Protein AF-A0A822H6S7-F1 (afdb_monomer)

pLDDT: mean 86.9, std 14.5, range [38.72, 98.56]

Solvent-accessible surface area (backbone atoms only — not comparable to full-atom values): 9685 Å² total; per-residue (Å²): 118,68,69,63,53,53,54,54,50,55,52,47,53,51,52,55,51,52,51,50,51,55,46,52,52,50,51,53,50,51,50,52,54,48,50,52,53,43,52,49,54,52,51,53,48,55,53,50,52,58,53,54,74,74,50,91,66,94,49,49,71,60,53,30,52,51,52,56,57,50,46,75,71,37,56,50,71,56,37,45,52,53,53,51,51,35,51,75,72,49,32,26,28,37,43,94,85,74,69,53,33,62,34,67,44,59,75,39,78,46,52,57,22,72,57,42,82,67,77,68,98,73,69,76,81,53,89,91,62,80,80,79,30,31,44,43,40,38,35,19,36,31,32,50,16,29,38,28,65,33,71,36,34,48,14,35,36,27,45,16,40,54,56,78,39,39,61,56,74,37,43,59,57,74,43,40,55,59,74,73

Structure (mmCIF, N/CA/C/O backbone):
data_AF-A0A822H6S7-F1
#
_entry.id   AF-A0A822H6S7-F1
#
loop_
_atom_site.group_PDB
_atom_site.id
_atom_site.type_symbol
_atom_site.label_atom_id
_atom_site.label_alt_id
_atom_site.label_comp_id
_atom_site.label_asym_id
_atom_site.label_entity_id
_atom_site.label_seq_id
_atom_site.pdbx_PDB_ins_code
_atom_site.Cartn_x
_atom_site.Cartn_y
_atom_site.Cartn_z
_atom_site.occupancy
_atom_site.B_iso_or_equiv
_atom_site.auth_seq_id
_atom_site.auth_comp_id
_atom_site.auth_asym_id
_atom_site.auth_atom_id
_atom_site.pdbx_PDB_model_num
ATOM 1 N N . MET A 1 1 ? -42.161 -0.828 51.453 1.00 62.47 1 MET A N 1
ATOM 2 C CA . MET A 1 1 ? -41.652 -1.905 50.573 1.00 62.47 1 MET A CA 1
ATOM 3 C C . MET A 1 1 ? -41.289 -1.376 49.180 1.00 62.47 1 MET A C 1
ATOM 5 O O . MET A 1 1 ? -40.251 -1.753 48.665 1.00 62.47 1 MET A O 1
ATOM 9 N N . THR A 1 2 ? -42.056 -0.438 48.612 1.00 63.31 2 THR A N 1
ATOM 10 C CA . THR A 1 2 ? -41.825 0.165 47.279 1.00 63.31 2 THR A CA 1
ATOM 11 C C . THR A 1 2 ? -40.547 1.015 47.164 1.00 63.31 2 THR A C 1
ATOM 13 O O . THR A 1 2 ? -39.847 0.932 46.163 1.00 63.31 2 THR A O 1
ATOM 16 N N . LEU A 1 3 ? -40.191 1.770 48.211 1.00 70.25 3 LEU A N 1
ATOM 17 C CA . LEU A 1 3 ? -38.988 2.625 48.249 1.00 70.25 3 LEU A CA 1
ATOM 18 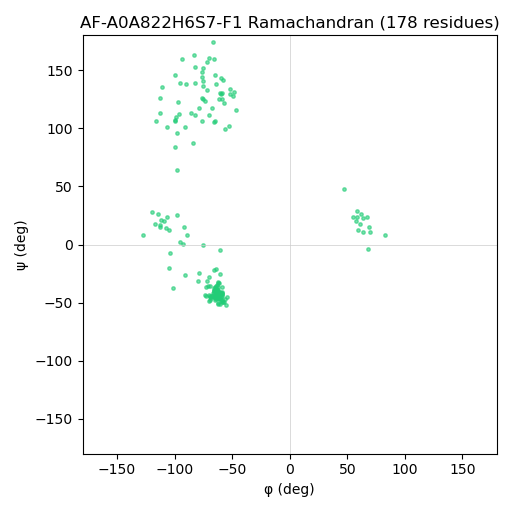C C . LEU A 1 3 ? -37.670 1.835 48.155 1.00 70.25 3 LEU A C 1
ATOM 20 O O . LEU A 1 3 ? -36.721 2.274 47.520 1.00 70.25 3 LEU A O 1
ATOM 24 N N . THR A 1 4 ? -37.618 0.645 48.758 1.00 75.50 4 THR A N 1
ATOM 25 C CA . THR A 1 4 ? -36.427 -0.217 48.733 1.00 75.50 4 THR A CA 1
ATOM 26 C C . THR A 1 4 ? -36.195 -0.816 47.347 1.00 75.50 4 THR A C 1
ATOM 28 O O . THR A 1 4 ? -35.053 -0.930 46.922 1.00 75.50 4 THR A O 1
ATOM 31 N N . ILE A 1 5 ? -37.274 -1.149 46.630 1.00 75.50 5 ILE A N 1
ATOM 32 C CA . ILE A 1 5 ? -37.211 -1.723 45.280 1.00 75.50 5 ILE A CA 1
ATOM 33 C C . ILE A 1 5 ? -36.736 -0.671 44.270 1.00 75.50 5 ILE A C 1
ATOM 35 O O . ILE A 1 5 ? -35.847 -0.961 43.472 1.00 75.50 5 ILE A O 1
ATOM 39 N N . GLN A 1 6 ? -37.253 0.560 44.348 1.00 76.94 6 GLN A N 1
ATOM 40 C CA . GLN A 1 6 ? -36.825 1.642 43.456 1.00 76.94 6 GLN A CA 1
ATOM 41 C C . GLN A 1 6 ? -35.331 1.956 43.626 1.00 76.94 6 GLN A C 1
ATOM 43 O O . GLN A 1 6 ? -34.589 1.940 42.650 1.00 76.94 6 GLN A O 1
ATOM 48 N N . ASN A 1 7 ? -34.858 2.086 44.871 1.00 78.69 7 ASN A N 1
ATOM 49 C CA . ASN A 1 7 ? -33.440 2.330 45.148 1.00 78.69 7 ASN A CA 1
ATOM 50 C C . ASN A 1 7 ? -32.523 1.224 44.596 1.00 78.69 7 ASN A C 1
ATOM 52 O O . ASN A 1 7 ? -31.417 1.507 44.142 1.00 78.69 7 ASN A O 1
ATOM 56 N N . THR A 1 8 ? -32.956 -0.043 44.630 1.00 80.06 8 THR A N 1
ATOM 57 C CA . THR A 1 8 ? -32.164 -1.151 44.066 1.00 80.06 8 THR A CA 1
ATOM 58 C C . THR A 1 8 ? -32.128 -1.154 42.540 1.00 80.06 8 THR A C 1
ATOM 60 O O . THR A 1 8 ? -31.126 -1.578 41.967 1.00 80.06 8 THR A O 1
ATOM 63 N N . ILE A 1 9 ? -33.191 -0.682 41.884 1.00 82.12 9 ILE A N 1
ATOM 64 C CA . ILE A 1 9 ? -33.247 -0.551 40.424 1.00 82.12 9 ILE A CA 1
ATOM 65 C C . ILE A 1 9 ? -32.312 0.576 39.979 1.00 82.12 9 ILE A C 1
ATOM 67 O O . ILE A 1 9 ? -31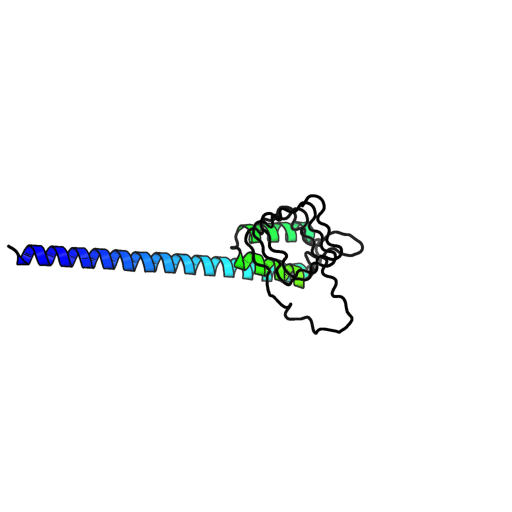.448 0.340 39.136 1.00 82.12 9 ILE A O 1
ATOM 71 N N . ASP A 1 10 ? -32.398 1.741 40.622 1.00 87.38 10 ASP A N 1
ATOM 72 C CA . ASP A 1 10 ? -31.566 2.905 40.299 1.00 87.38 10 ASP A CA 1
ATOM 73 C C . ASP A 1 10 ? -30.069 2.607 40.527 1.00 87.38 10 ASP A C 1
ATOM 75 O O . ASP A 1 10 ? -29.212 2.967 39.720 1.00 87.38 10 ASP A O 1
ATOM 79 N N . ALA A 1 11 ? -29.736 1.876 41.600 1.00 87.44 11 ALA A N 1
ATOM 80 C CA . ALA A 1 11 ? -28.363 1.451 41.877 1.00 87.44 11 ALA A CA 1
ATOM 81 C C . ALA A 1 11 ? -27.815 0.475 40.823 1.00 87.44 11 ALA A C 1
ATOM 83 O O . ALA A 1 11 ? -26.631 0.531 40.485 1.00 87.44 11 ALA A O 1
ATOM 84 N N . LYS A 1 12 ? -28.663 -0.420 40.302 1.00 89.44 12 LYS A N 1
ATOM 85 C CA . LYS A 1 12 ? -28.274 -1.348 39.237 1.00 89.44 12 LYS A CA 1
ATOM 86 C C . LYS A 1 12 ? -28.053 -0.606 37.919 1.00 89.44 12 LYS A C 1
ATOM 88 O O . LYS A 1 12 ? -27.035 -0.830 37.277 1.00 89.44 12 LYS A O 1
ATOM 93 N N . GLU A 1 13 ? -28.955 0.304 37.560 1.00 90.00 13 GLU A N 1
ATOM 94 C CA . GLU A 1 13 ? -28.839 1.096 36.333 1.00 90.00 13 GLU A CA 1
ATOM 95 C C . GLU A 1 13 ? -27.577 1.972 36.333 1.00 90.00 13 GLU A C 1
ATOM 97 O O . GLU A 1 13 ? -26.869 2.036 35.329 1.00 90.00 13 GLU A O 1
ATOM 102 N N . ASN A 1 14 ? -27.248 2.599 37.466 1.00 92.12 14 ASN A N 1
ATOM 103 C CA . ASN A 1 14 ? -26.015 3.376 37.594 1.00 92.12 14 ASN A CA 1
ATOM 104 C C . ASN A 1 14 ? -24.768 2.497 37.452 1.00 92.12 14 ASN A C 1
ATOM 106 O O . ASN A 1 14 ? -23.855 2.847 36.714 1.00 92.12 14 ASN A O 1
ATOM 110 N N . ARG A 1 15 ? -24.758 1.312 38.075 1.00 91.94 15 ARG A N 1
ATOM 111 C CA . ARG A 1 15 ? -23.649 0.361 37.935 1.00 91.94 15 ARG A CA 1
ATOM 112 C C . ARG A 1 15 ? -23.463 -0.105 36.490 1.00 91.94 15 ARG A C 1
ATOM 114 O O . ARG A 1 15 ? -22.327 -0.236 36.043 1.00 91.94 15 ARG A O 1
ATOM 121 N N . ASP A 1 16 ? -24.553 -0.376 35.777 1.00 94.56 16 ASP A N 1
ATOM 122 C CA . ASP A 1 16 ? -24.492 -0.813 34.381 1.00 94.56 16 ASP A CA 1
ATOM 123 C C . ASP A 1 16 ? -23.942 0.312 33.481 1.00 94.56 16 ASP A C 1
ATOM 125 O O . ASP A 1 16 ? -23.102 0.048 32.619 1.00 94.56 16 ASP A O 1
ATOM 129 N N . LYS A 1 17 ? -24.324 1.574 33.737 1.00 94.12 17 LYS A N 1
ATOM 130 C CA . LYS A 1 17 ? -23.741 2.752 33.068 1.00 94.12 17 LYS A CA 1
ATOM 131 C C . LYS A 1 17 ? -22.252 2.918 33.374 1.00 94.12 17 LYS A C 1
ATOM 133 O O . LYS A 1 17 ? -21.476 3.148 32.453 1.00 94.12 17 LYS A O 1
ATOM 138 N N . ASP A 1 18 ? -21.842 2.762 34.630 1.00 95.31 18 ASP A N 1
ATOM 139 C CA . ASP A 1 18 ? -20.433 2.881 35.027 1.00 95.31 18 ASP A CA 1
ATOM 140 C C . ASP A 1 18 ? -19.564 1.800 34.364 1.00 95.31 18 ASP A C 1
ATOM 142 O O . ASP A 1 18 ? -18.448 2.075 33.920 1.00 95.31 18 ASP A O 1
ATOM 146 N N . LEU A 1 19 ? -20.078 0.568 34.252 1.00 94.62 19 LEU A N 1
ATOM 147 C CA . LEU A 1 19 ? -19.394 -0.527 33.558 1.00 94.62 19 LEU A CA 1
ATOM 148 C C . LEU A 1 19 ? -19.252 -0.258 32.057 1.00 94.62 19 LEU A C 1
ATOM 150 O O . LEU A 1 19 ? -18.195 -0.535 31.492 1.00 94.62 19 LEU A O 1
ATOM 154 N N . ASP A 1 20 ? -20.295 0.281 31.428 1.00 96.00 20 ASP A N 1
ATOM 155 C CA . ASP A 1 20 ? -20.300 0.661 30.015 1.00 96.00 20 ASP A CA 1
ATOM 156 C C . ASP A 1 20 ? -19.315 1.809 29.730 1.00 96.00 20 ASP A C 1
ATOM 158 O O . ASP A 1 20 ? -18.518 1.718 28.797 1.00 96.00 20 ASP A O 1
ATOM 162 N N . ILE A 1 21 ? -19.282 2.845 30.577 1.00 96.06 21 ILE A N 1
ATOM 163 C CA . ILE A 1 21 ? -18.303 3.941 30.480 1.00 96.06 21 ILE A CA 1
ATOM 164 C C . ILE A 1 21 ? -16.877 3.401 30.628 1.00 96.06 21 ILE A C 1
ATOM 166 O O . ILE A 1 21 ? -16.044 3.630 29.752 1.00 96.06 21 ILE A O 1
ATOM 170 N N . ALA A 1 22 ? -16.611 2.616 31.676 1.00 94.94 22 ALA A N 1
ATOM 171 C CA . ALA A 1 22 ? -15.287 2.044 31.911 1.00 94.94 22 ALA A CA 1
ATOM 172 C C . ALA A 1 22 ? -14.842 1.105 30.777 1.00 94.94 22 ALA A C 1
ATOM 174 O O . ALA A 1 22 ? -13.650 0.998 30.492 1.00 94.94 22 ALA A O 1
ATOM 175 N N . GLN A 1 23 ? -15.778 0.404 30.130 1.00 95.44 23 GLN A N 1
ATOM 176 C CA . GLN A 1 23 ? -15.467 -0.426 28.971 1.00 95.44 23 GLN A CA 1
ATOM 177 C C . GLN A 1 23 ? -15.087 0.429 27.760 1.00 95.44 23 GLN A C 1
ATOM 179 O O . GLN A 1 23 ? -14.036 0.185 27.173 1.00 95.44 23 GLN A O 1
ATOM 184 N N . ARG A 1 24 ? -15.872 1.466 27.441 1.00 94.75 24 ARG A N 1
ATOM 185 C CA . ARG A 1 24 ? -15.552 2.385 26.337 1.00 94.75 24 ARG A CA 1
ATOM 186 C C . ARG A 1 24 ? -14.203 3.069 26.524 1.00 94.75 24 ARG A C 1
ATOM 188 O O . ARG A 1 24 ? -13.450 3.171 25.565 1.00 94.75 24 ARG A O 1
ATOM 195 N N . GLU A 1 25 ? -13.882 3.508 27.738 1.00 95.44 25 GLU A N 1
ATOM 196 C CA . GLU A 1 25 ? -12.585 4.126 28.036 1.00 95.44 25 GLU A CA 1
ATOM 197 C C . GLU A 1 25 ? -11.424 3.143 27.843 1.00 95.44 25 GLU A C 1
ATOM 199 O O . GLU A 1 25 ? -10.385 3.514 27.291 1.00 95.44 25 GLU A O 1
ATOM 204 N N . ARG A 1 26 ? -11.593 1.877 28.254 1.00 95.19 26 ARG A N 1
ATOM 205 C CA . ARG A 1 26 ? -10.592 0.826 28.018 1.00 95.19 26 ARG A CA 1
ATOM 206 C C . ARG A 1 26 ? -10.389 0.556 26.534 1.00 95.19 26 ARG A C 1
ATOM 208 O O . ARG A 1 26 ? -9.241 0.473 26.109 1.00 95.19 26 ARG A O 1
ATOM 215 N N . ASP A 1 27 ? -11.475 0.441 25.778 1.00 95.38 27 ASP A N 1
ATOM 216 C CA . ASP A 1 27 ? -11.420 0.177 24.340 1.00 95.38 27 ASP A CA 1
ATOM 217 C C . ASP A 1 27 ? -10.743 1.347 23.611 1.00 95.38 27 ASP A C 1
ATOM 219 O O . ASP A 1 27 ? -9.769 1.138 22.896 1.00 95.38 27 ASP A O 1
ATOM 223 N N . GLN A 1 28 ? -11.131 2.591 23.915 1.00 95.12 28 GLN A N 1
ATOM 224 C CA . GLN A 1 28 ? -10.475 3.791 23.378 1.00 95.12 28 GLN A CA 1
ATOM 225 C C . GLN A 1 28 ? -8.986 3.858 23.728 1.00 95.12 28 GLN A C 1
ATOM 227 O O . GLN A 1 28 ? -8.161 4.206 22.887 1.00 95.12 28 GLN A O 1
ATOM 232 N N . THR A 1 29 ? -8.623 3.523 24.967 1.00 96.44 29 THR A N 1
ATOM 233 C CA . THR A 1 29 ? -7.217 3.517 25.393 1.00 96.44 29 THR A CA 1
ATOM 234 C C . THR A 1 29 ? -6.421 2.440 24.655 1.00 96.44 29 THR A C 1
ATOM 236 O O . THR A 1 29 ? -5.279 2.680 24.266 1.00 96.44 29 THR A O 1
ATOM 239 N N . ALA A 1 30 ? -7.00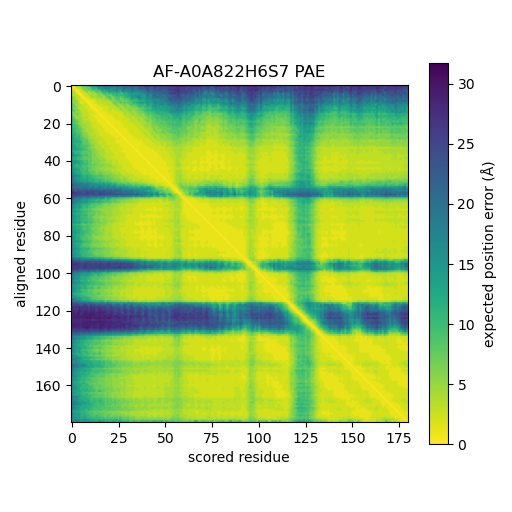8 1.259 24.448 1.00 95.38 30 ALA A N 1
ATOM 240 C CA . ALA A 1 30 ? -6.378 0.173 23.706 1.00 95.38 30 ALA A CA 1
ATOM 241 C C . ALA A 1 30 ? -6.191 0.529 22.223 1.00 95.38 30 ALA A C 1
ATOM 243 O O . ALA A 1 30 ? -5.117 0.268 21.676 1.00 95.38 30 ALA A O 1
ATOM 244 N N . ASP A 1 31 ? -7.190 1.168 21.611 1.00 95.44 31 ASP A N 1
ATOM 245 C CA . ASP A 1 31 ? -7.142 1.638 20.225 1.00 95.44 31 ASP A CA 1
ATOM 246 C C . ASP A 1 31 ? -6.038 2.687 20.040 1.00 95.44 31 ASP A C 1
ATOM 248 O O . ASP A 1 31 ? -5.166 2.523 19.186 1.00 95.44 31 ASP A O 1
ATOM 252 N N . LEU A 1 32 ? -5.995 3.710 20.903 1.00 95.94 32 LEU A N 1
ATOM 253 C CA . LEU A 1 32 ? -4.942 4.733 20.887 1.00 95.94 32 LEU A CA 1
ATOM 254 C C . LEU A 1 32 ? -3.544 4.121 21.069 1.00 95.94 32 LEU A C 1
ATOM 256 O O . LEU A 1 32 ? -2.602 4.499 20.374 1.00 95.94 32 LEU A O 1
ATOM 260 N N . ALA A 1 33 ? -3.404 3.142 21.966 1.00 96.88 33 ALA A N 1
ATOM 261 C CA . ALA A 1 33 ? -2.135 2.458 22.193 1.00 96.88 33 ALA A CA 1
ATOM 262 C C . ALA A 1 33 ? -1.713 1.556 21.016 1.00 96.88 33 ALA A C 1
ATOM 264 O O . ALA A 1 33 ? -0.522 1.295 20.833 1.00 96.88 33 ALA A O 1
ATOM 265 N N . GLU A 1 34 ? -2.644 1.014 20.226 1.00 96.38 34 GLU A N 1
ATOM 266 C CA . GLU A 1 34 ? -2.309 0.329 18.971 1.00 96.38 34 GLU A CA 1
ATOM 267 C C . GLU A 1 34 ? -1.905 1.330 17.887 1.00 96.38 34 GLU A C 1
ATOM 269 O O . GLU A 1 34 ? -0.891 1.101 17.227 1.00 96.38 34 GLU A O 1
ATOM 274 N N . GLU A 1 35 ? -2.619 2.450 17.743 1.00 96.50 35 GLU A N 1
ATOM 275 C CA . GLU A 1 35 ? -2.247 3.505 16.793 1.00 96.50 35 GLU A CA 1
ATOM 276 C C . GLU A 1 35 ? -0.828 4.020 17.057 1.00 96.50 35 GLU A C 1
ATOM 278 O O . GLU A 1 35 ? 0.004 4.008 16.149 1.00 96.50 35 GLU A O 1
ATOM 283 N N . GLU A 1 36 ? -0.512 4.359 18.309 1.00 97.25 36 GLU A N 1
ATOM 284 C CA . GLU A 1 36 ? 0.825 4.814 18.699 1.00 97.25 36 GLU A CA 1
ATOM 285 C C . GLU A 1 36 ? 1.891 3.742 18.419 1.00 97.25 36 GLU A C 1
ATOM 287 O O . GLU A 1 36 ? 2.974 4.037 17.908 1.00 97.25 36 GLU A O 1
ATOM 292 N N . ARG A 1 37 ? 1.590 2.463 18.687 1.00 97.25 37 ARG A N 1
ATOM 293 C CA . ARG A 1 37 ? 2.511 1.360 18.370 1.00 97.25 37 ARG A CA 1
ATOM 294 C C . ARG A 1 37 ? 2.774 1.246 16.874 1.00 97.25 37 ARG A C 1
ATOM 296 O O . ARG A 1 37 ? 3.917 0.997 16.488 1.00 97.25 37 ARG A O 1
ATOM 303 N N . GLN A 1 38 ? 1.760 1.407 16.030 1.00 97.81 38 GLN A N 1
ATOM 304 C CA . GLN A 1 38 ? 1.956 1.350 14.586 1.00 97.81 38 GLN A CA 1
ATOM 305 C C . GLN A 1 38 ? 2.674 2.591 14.041 1.00 97.81 38 GLN A C 1
ATOM 307 O O . GLN A 1 38 ? 3.527 2.440 13.166 1.00 97.81 38 GLN A O 1
ATOM 312 N N . ASP A 1 39 ? 2.410 3.783 14.583 1.00 97.88 39 ASP A N 1
ATOM 313 C CA . ASP A 1 39 ? 3.142 5.012 14.236 1.00 97.88 39 ASP A CA 1
ATOM 314 C C . ASP A 1 39 ? 4.622 4.917 14.614 1.00 97.88 39 ASP A C 1
ATOM 316 O O . ASP A 1 39 ? 5.497 5.303 13.832 1.00 97.88 39 ASP A O 1
ATOM 320 N N . ASN A 1 40 ? 4.919 4.320 15.768 1.00 97.88 40 ASN A N 1
ATOM 321 C CA . ASN A 1 40 ? 6.289 4.056 16.193 1.00 97.88 40 ASN A CA 1
ATOM 322 C C . ASN A 1 40 ? 6.986 3.060 15.256 1.00 97.88 40 ASN A C 1
ATOM 324 O O . ASN A 1 40 ? 8.095 3.336 14.802 1.00 97.88 40 ASN A O 1
ATOM 328 N N . ARG A 1 41 ? 6.326 1.949 14.883 1.00 97.81 41 ARG A N 1
ATOM 329 C CA . ARG A 1 41 ? 6.866 0.981 13.902 1.00 97.81 41 ARG A CA 1
ATOM 330 C C . ARG A 1 41 ? 7.130 1.623 12.542 1.00 97.81 41 ARG A C 1
ATOM 332 O O . ARG A 1 41 ? 8.146 1.328 11.913 1.00 97.81 41 ARG A O 1
ATOM 339 N N . LEU A 1 42 ? 6.216 2.474 12.077 1.00 97.62 42 LEU A N 1
ATOM 340 C CA . LEU A 1 42 ? 6.379 3.214 10.830 1.00 97.62 42 LEU A CA 1
ATOM 341 C C . LEU A 1 42 ? 7.591 4.145 10.915 1.00 97.62 42 LEU A C 1
ATOM 343 O O . LEU A 1 42 ? 8.469 4.082 10.059 1.00 97.62 42 LEU A O 1
ATOM 347 N N . THR A 1 43 ? 7.670 4.959 11.966 1.00 97.31 43 THR A N 1
ATOM 348 C CA . THR A 1 43 ? 8.758 5.923 12.171 1.00 97.31 43 THR A CA 1
ATOM 349 C C . THR A 1 43 ? 10.118 5.230 12.263 1.00 97.31 43 THR A C 1
ATOM 351 O O . THR A 1 43 ? 11.065 5.629 11.586 1.00 97.31 43 THR A O 1
ATOM 354 N N . GLU A 1 44 ? 10.214 4.152 13.043 1.00 97.06 44 GLU A N 1
ATOM 355 C CA . GLU A 1 44 ? 11.423 3.331 13.158 1.00 97.06 44 GLU A CA 1
ATOM 356 C C . GLU A 1 44 ? 11.830 2.751 11.799 1.00 97.06 44 GLU A C 1
ATOM 358 O O . GLU A 1 44 ? 12.986 2.844 11.386 1.00 97.06 44 GLU A O 1
ATOM 363 N N . TYR A 1 45 ? 10.868 2.225 11.038 1.00 96.50 45 TYR A N 1
ATOM 364 C CA . TYR A 1 45 ? 11.138 1.725 9.699 1.00 96.50 45 TYR A CA 1
ATOM 365 C C . TYR A 1 45 ? 11.661 2.805 8.744 1.00 96.50 45 TYR A C 1
ATOM 367 O O . TYR A 1 45 ? 12.647 2.552 8.048 1.00 96.50 45 TYR A O 1
ATOM 375 N N . LEU A 1 46 ? 11.037 3.986 8.714 1.00 94.31 46 LEU A N 1
ATOM 376 C CA . LEU A 1 46 ? 11.4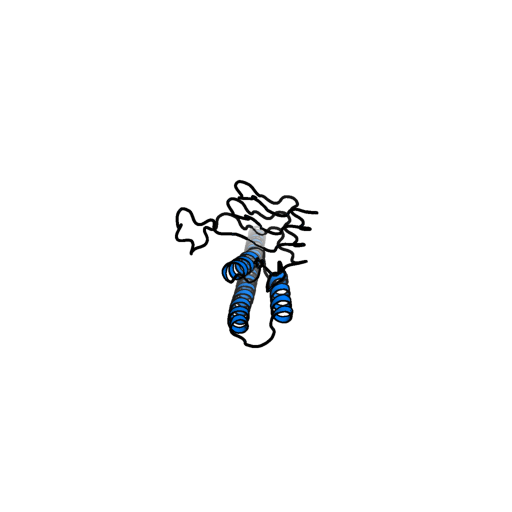64 5.090 7.851 1.00 94.31 46 LEU A CA 1
ATOM 377 C C . LEU A 1 46 ? 12.882 5.558 8.201 1.00 94.31 46 LEU A C 1
ATOM 379 O O . LEU A 1 46 ? 13.692 5.775 7.296 1.00 94.31 46 LEU A O 1
ATOM 383 N N . ASN A 1 47 ? 13.214 5.643 9.492 1.00 93.62 47 ASN A N 1
ATOM 384 C CA . ASN A 1 47 ? 14.558 5.992 9.958 1.00 93.62 47 ASN A CA 1
ATOM 385 C C . ASN A 1 47 ? 15.600 4.948 9.544 1.00 93.62 47 ASN A C 1
ATOM 387 O O . ASN A 1 47 ? 16.675 5.293 9.043 1.00 93.62 47 ASN A O 1
ATOM 391 N N . ASP A 1 48 ? 15.272 3.669 9.699 1.00 91.31 48 ASP A N 1
ATOM 392 C CA . ASP A 1 48 ? 16.183 2.582 9.359 1.00 91.31 48 ASP A CA 1
ATOM 393 C C . ASP A 1 48 ? 16.432 2.492 7.856 1.00 91.31 48 ASP A C 1
ATOM 395 O O . ASP A 1 48 ? 17.579 2.361 7.439 1.00 91.31 48 ASP A O 1
ATOM 399 N N . ILE A 1 49 ? 15.390 2.592 7.023 1.00 89.94 49 ILE A N 1
ATOM 400 C CA . ILE A 1 49 ? 15.568 2.582 5.566 1.00 89.94 49 ILE A CA 1
ATOM 401 C C . ILE A 1 49 ? 16.338 3.821 5.114 1.00 89.94 49 ILE A C 1
ATOM 403 O O . ILE A 1 49 ? 17.235 3.694 4.285 1.00 89.94 49 ILE A O 1
ATOM 407 N N . SER A 1 50 ? 16.060 4.993 5.692 1.00 88.69 50 SER A N 1
ATOM 408 C CA . SER A 1 50 ? 16.831 6.209 5.408 1.00 88.69 50 SER A CA 1
ATOM 409 C C . SER A 1 50 ? 18.310 6.017 5.739 1.00 88.69 50 SER A C 1
ATOM 411 O O . SER A 1 50 ? 19.164 6.349 4.930 1.00 88.69 50 SER A O 1
ATOM 413 N N . THR A 1 51 ? 18.625 5.409 6.883 1.00 88.00 51 THR A N 1
ATOM 414 C CA . THR A 1 51 ? 20.011 5.122 7.285 1.00 88.00 51 THR A CA 1
ATOM 415 C C . THR A 1 51 ? 20.668 4.102 6.357 1.00 88.00 51 THR A C 1
ATOM 417 O O . THR A 1 51 ? 21.800 4.296 5.913 1.00 88.00 51 THR A O 1
ATOM 420 N N . LEU A 1 52 ? 19.952 3.026 6.028 1.00 84.88 52 LEU A N 1
ATOM 421 C CA . LEU A 1 52 ? 20.431 1.976 5.136 1.00 84.88 52 LEU A CA 1
ATOM 422 C C . LEU A 1 52 ? 20.687 2.502 3.720 1.00 84.88 52 LEU A C 1
ATOM 424 O O . LEU A 1 52 ? 21.662 2.079 3.115 1.00 84.88 52 LEU A O 1
ATOM 428 N N . MET A 1 53 ? 19.901 3.460 3.218 1.00 77.50 53 MET A N 1
ATOM 429 C CA . MET A 1 53 ? 20.131 4.086 1.907 1.00 77.50 53 MET A CA 1
ATOM 430 C C . MET A 1 53 ? 21.490 4.795 1.792 1.00 77.50 53 MET A C 1
ATOM 432 O O . MET A 1 53 ? 22.016 4.921 0.689 1.00 77.50 53 MET A O 1
ATOM 436 N N . PHE A 1 54 ? 22.078 5.237 2.907 1.00 81.56 54 PHE A N 1
ATOM 437 C CA . PHE A 1 54 ? 23.414 5.848 2.931 1.00 81.56 54 PHE A CA 1
ATOM 438 C C . PHE A 1 54 ? 24.534 4.848 3.264 1.00 81.56 54 PHE A C 1
ATOM 440 O O . PHE A 1 54 ? 25.700 5.234 3.361 1.00 81.56 54 PHE A O 1
ATOM 447 N N . SER A 1 55 ? 24.204 3.568 3.453 1.00 75.88 55 SER A N 1
ATOM 448 C CA . SER A 1 55 ? 25.177 2.515 3.746 1.00 75.88 55 SER A CA 1
ATOM 449 C C . SER A 1 55 ? 25.945 2.091 2.493 1.00 75.88 55 SER A C 1
ATOM 451 O O . SER A 1 55 ? 25.419 2.081 1.385 1.00 75.88 55 SER A O 1
ATOM 453 N N . THR A 1 56 ? 27.202 1.689 2.676 1.00 69.19 56 THR A N 1
ATOM 454 C CA . THR A 1 56 ? 28.091 1.205 1.607 1.00 69.19 56 THR A CA 1
ATOM 455 C C . THR A 1 56 ? 28.064 -0.318 1.429 1.00 69.19 56 THR A C 1
ATOM 457 O O . THR A 1 56 ? 28.794 -0.848 0.592 1.00 69.19 56 THR A O 1
ATOM 460 N N . GLN A 1 57 ? 27.262 -1.042 2.220 1.00 68.31 57 GLN A N 1
ATOM 461 C CA . GLN A 1 57 ? 27.137 -2.501 2.120 1.00 68.31 57 GLN A CA 1
ATOM 462 C C . GLN A 1 57 ? 26.144 -2.933 1.022 1.00 68.31 57 GLN A C 1
ATOM 464 O O . GLN A 1 57 ? 25.333 -2.123 0.587 1.00 68.31 57 GLN A O 1
ATOM 469 N N . PRO A 1 58 ? 26.167 -4.198 0.561 1.00 60.78 58 PRO A N 1
ATOM 470 C CA . PRO A 1 58 ? 25.123 -4.742 -0.312 1.00 60.78 58 PRO A CA 1
ATOM 471 C C . PRO A 1 58 ? 23.797 -4.858 0.460 1.00 60.78 58 PRO A C 1
ATOM 473 O O . PRO A 1 58 ? 23.721 -5.577 1.456 1.00 60.78 58 PRO A O 1
ATOM 476 N N . LEU A 1 59 ? 22.764 -4.133 0.025 1.00 66.62 59 LEU A N 1
ATOM 477 C CA . LEU A 1 59 ? 21.578 -3.832 0.841 1.00 66.62 59 LEU A CA 1
ATOM 478 C C . LEU A 1 59 ? 20.314 -4.631 0.483 1.00 66.62 59 LEU A C 1
ATOM 480 O O . LEU A 1 59 ? 19.411 -4.742 1.316 1.00 66.62 59 LEU A O 1
ATOM 484 N N . ASP A 1 60 ? 20.238 -5.200 -0.720 1.00 72.62 60 ASP A N 1
ATOM 485 C CA . ASP A 1 60 ? 18.945 -5.555 -1.328 1.00 72.62 60 ASP A CA 1
ATOM 486 C C . ASP A 1 60 ? 18.126 -6.604 -0.543 1.00 72.62 60 ASP A C 1
ATOM 488 O O . ASP A 1 60 ? 16.937 -6.368 -0.293 1.00 72.62 60 ASP A O 1
ATOM 492 N N . PRO A 1 61 ? 18.698 -7.728 -0.051 1.00 82.25 61 PRO A N 1
ATOM 493 C CA . PRO A 1 61 ? 17.909 -8.724 0.680 1.00 82.25 61 PRO A CA 1
ATOM 494 C C . PRO A 1 61 ? 17.440 -8.228 2.052 1.00 82.25 61 PRO A C 1
ATOM 496 O O . PRO A 1 61 ? 16.338 -8.565 2.489 1.00 82.25 61 PRO A O 1
ATOM 499 N N . LEU A 1 62 ? 18.268 -7.426 2.733 1.00 85.75 62 LEU A N 1
ATOM 500 C CA . LEU A 1 62 ? 17.960 -6.912 4.066 1.00 85.75 62 LEU A CA 1
ATOM 501 C C . LEU A 1 62 ? 16.882 -5.830 3.998 1.00 85.75 62 LEU A C 1
ATOM 503 O O . LEU A 1 62 ? 15.929 -5.881 4.777 1.00 85.75 62 LEU A O 1
ATOM 507 N N . LEU A 1 63 ? 17.002 -4.901 3.042 1.00 88.44 63 LEU A N 1
ATOM 508 C CA . LEU A 1 63 ? 15.978 -3.892 2.773 1.00 88.44 63 LEU A CA 1
ATOM 509 C C . LEU A 1 63 ? 14.634 -4.567 2.510 1.00 88.44 63 LEU A C 1
ATOM 511 O O . LEU A 1 63 ? 13.659 -4.287 3.207 1.00 88.44 63 LEU A O 1
ATOM 515 N N . ARG A 1 64 ? 14.602 -5.543 1.591 1.00 91.75 64 ARG A N 1
ATOM 516 C CA . ARG A 1 64 ? 13.376 -6.283 1.279 1.00 91.75 64 ARG A CA 1
ATOM 517 C C . ARG A 1 64 ? 12.796 -6.988 2.502 1.00 91.75 64 ARG A C 1
ATOM 519 O O . ARG A 1 64 ? 11.604 -6.848 2.773 1.00 91.75 64 ARG A O 1
ATOM 526 N N . ALA A 1 65 ? 13.610 -7.731 3.254 1.00 91.81 65 ALA A N 1
ATOM 527 C CA . ALA A 1 65 ? 13.143 -8.448 4.439 1.00 91.81 65 ALA A CA 1
ATOM 528 C C . ALA A 1 65 ? 12.528 -7.493 5.477 1.00 91.81 65 ALA A C 1
ATOM 530 O O . ALA A 1 65 ? 11.459 -7.774 6.028 1.00 91.81 65 ALA A O 1
ATOM 531 N N . LYS A 1 66 ? 13.165 -6.338 5.697 1.00 93.56 66 LYS A N 1
ATOM 532 C CA . LYS A 1 66 ? 12.690 -5.319 6.634 1.00 93.56 66 LYS A CA 1
ATOM 533 C C . LYS A 1 66 ? 11.385 -4.676 6.168 1.00 93.56 66 LYS A C 1
ATOM 535 O O . LYS A 1 66 ? 10.448 -4.574 6.960 1.00 93.56 66 LYS A O 1
ATOM 540 N N . THR A 1 67 ? 11.288 -4.326 4.886 1.00 96.06 67 THR A N 1
ATOM 541 C CA . THR A 1 67 ? 10.061 -3.802 4.269 1.00 96.06 67 THR A CA 1
ATOM 542 C C . THR A 1 67 ? 8.903 -4.789 4.381 1.00 96.06 67 THR A C 1
ATOM 544 O O . THR A 1 67 ? 7.819 -4.421 4.825 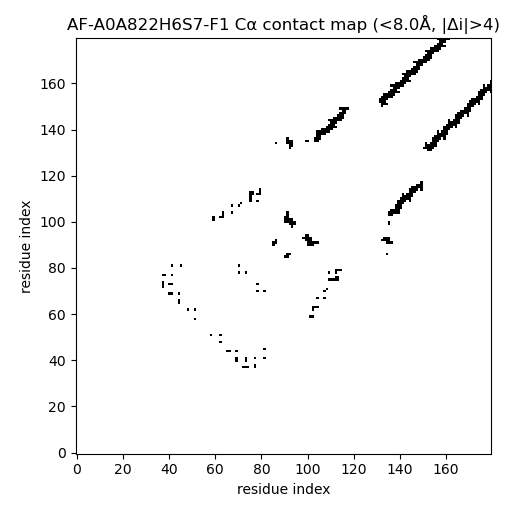1.00 96.06 67 THR A O 1
ATOM 547 N N . MET A 1 68 ? 9.111 -6.065 4.054 1.00 95.88 68 MET A N 1
ATOM 548 C CA . MET A 1 68 ? 8.051 -7.069 4.181 1.00 95.88 68 MET A CA 1
ATOM 549 C C . MET A 1 68 ? 7.617 -7.272 5.635 1.00 95.88 68 MET A C 1
ATOM 551 O O . MET A 1 68 ? 6.426 -7.424 5.908 1.00 95.88 68 MET A O 1
ATOM 555 N N . SER A 1 69 ? 8.574 -7.281 6.568 1.00 95.31 69 SER A N 1
ATOM 556 C CA . SER A 1 69 ? 8.294 -7.450 7.994 1.00 95.31 69 SER A CA 1
ATOM 557 C C . SER A 1 69 ? 7.448 -6.305 8.546 1.00 95.31 69 SER A C 1
ATOM 559 O O . SER A 1 69 ? 6.467 -6.566 9.247 1.00 95.31 69 SER A O 1
ATOM 561 N N . VAL A 1 70 ? 7.778 -5.052 8.199 1.00 97.50 70 VAL A N 1
ATOM 562 C CA . VAL A 1 70 ? 6.997 -3.901 8.668 1.00 97.50 70 VAL A CA 1
ATOM 563 C C . VAL A 1 70 ? 5.613 -3.879 8.022 1.00 97.50 70 VAL A C 1
ATOM 565 O O . VAL A 1 70 ? 4.621 -3.730 8.725 1.00 97.50 70 VAL A O 1
ATOM 568 N N . LEU A 1 71 ? 5.508 -4.123 6.709 1.00 98.12 71 LEU A N 1
ATOM 569 C CA . LEU A 1 71 ? 4.226 -4.062 6.002 1.00 98.12 71 LEU A CA 1
ATOM 570 C C . LEU A 1 71 ? 3.227 -5.089 6.544 1.00 98.12 71 LEU A C 1
ATOM 572 O O . LEU A 1 71 ? 2.038 -4.805 6.603 1.00 98.12 71 LEU A O 1
ATOM 576 N N . ARG A 1 72 ? 3.682 -6.261 7.000 1.00 96.81 72 ARG A N 1
ATOM 577 C CA . ARG A 1 72 ? 2.807 -7.262 7.637 1.00 96.81 72 ARG A CA 1
ATOM 578 C C . ARG A 1 72 ? 2.211 -6.808 8.973 1.00 96.81 72 ARG A C 1
ATOM 580 O O . ARG A 1 72 ? 1.208 -7.374 9.390 1.00 96.81 72 ARG A O 1
ATOM 587 N N . GLN A 1 73 ? 2.832 -5.841 9.643 1.00 96.75 73 GLN A N 1
ATOM 588 C CA . GLN A 1 73 ? 2.462 -5.384 10.987 1.00 96.75 73 GLN A CA 1
ATOM 589 C C . GLN A 1 73 ? 1.719 -4.046 11.000 1.00 96.75 73 GLN A C 1
ATOM 591 O O . GLN A 1 73 ? 1.297 -3.603 12.068 1.00 96.75 73 GLN A O 1
ATOM 596 N N . LEU A 1 74 ? 1.619 -3.385 9.848 1.00 98.12 74 LEU A N 1
ATOM 597 C CA . LEU A 1 74 ? 0.983 -2.083 9.701 1.00 98.12 74 LEU A CA 1
ATOM 598 C C . LEU A 1 74 ? -0.437 -2.232 9.158 1.00 98.12 74 LEU A C 1
ATOM 600 O O . LEU A 1 74 ? -0.716 -3.090 8.314 1.00 98.12 74 LEU A O 1
ATOM 604 N N . ASP A 1 75 ? -1.320 -1.349 9.612 1.00 97.88 75 ASP A N 1
ATOM 605 C CA . ASP A 1 75 ? -2.627 -1.156 9.007 1.00 97.88 75 ASP A CA 1
ATOM 606 C C . ASP A 1 75 ? -2.535 -0.574 7.584 1.00 97.88 75 ASP A C 1
ATOM 608 O O . ASP A 1 75 ? -1.474 -0.211 7.068 1.00 97.88 75 ASP A O 1
ATOM 612 N N . VAL A 1 76 ? -3.687 -0.483 6.922 1.00 97.38 76 VAL A N 1
ATOM 613 C CA . VAL A 1 76 ? -3.785 -0.007 5.536 1.00 97.38 76 VAL A CA 1
ATOM 614 C C . VAL A 1 76 ? -3.319 1.442 5.366 1.00 97.38 76 VAL A C 1
ATOM 616 O O . VAL A 1 76 ? -2.725 1.770 4.336 1.00 97.38 76 VAL A O 1
ATOM 619 N N . LYS A 1 77 ? -3.530 2.300 6.373 1.00 95.94 77 LYS A N 1
ATOM 620 C CA . LYS A 1 77 ? -3.134 3.712 6.334 1.00 95.94 77 LYS A CA 1
ATOM 621 C C . LYS A 1 77 ? -1.613 3.832 6.345 1.00 95.94 77 LYS A C 1
ATOM 623 O O . LYS A 1 77 ? -1.047 4.533 5.515 1.00 95.94 77 LYS A O 1
ATOM 628 N N . ARG A 1 78 ? -0.936 3.098 7.221 1.00 97.69 78 ARG A N 1
ATOM 629 C CA . ARG A 1 78 ? 0.521 3.165 7.384 1.00 97.69 78 ARG A CA 1
ATOM 630 C C . ARG A 1 78 ? 1.256 2.366 6.311 1.00 97.69 78 ARG A C 1
ATOM 632 O O . ARG A 1 78 ? 2.310 2.796 5.848 1.00 97.69 78 ARG A O 1
ATOM 639 N N . LYS A 1 79 ? 0.672 1.267 5.809 1.00 98.00 79 LYS A N 1
ATOM 640 C CA . LYS A 1 79 ? 1.150 0.597 4.582 1.00 98.00 79 LYS A CA 1
ATOM 641 C C . LYS A 1 79 ? 1.222 1.572 3.410 1.00 98.00 79 LYS A C 1
ATOM 643 O O . LYS A 1 79 ? 2.224 1.596 2.699 1.00 98.00 79 LYS A O 1
ATOM 648 N N . ARG A 1 80 ? 0.186 2.397 3.224 1.00 96.06 80 ARG A N 1
ATOM 649 C CA . ARG A 1 80 ? 0.166 3.438 2.191 1.00 96.06 80 ARG A CA 1
ATOM 650 C C . ARG A 1 80 ? 1.360 4.380 2.326 1.00 96.06 80 ARG A 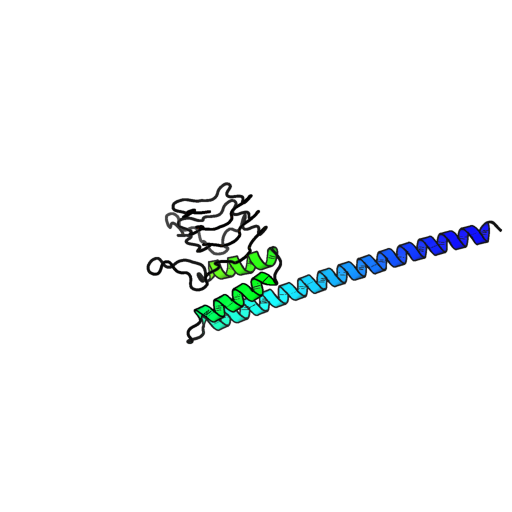C 1
ATOM 652 O O . ARG A 1 80 ? 2.027 4.642 1.332 1.00 96.06 80 ARG A O 1
ATOM 659 N N . GLU A 1 81 ? 1.641 4.856 3.537 1.00 95.56 81 GLU A N 1
ATOM 660 C CA . GLU A 1 81 ? 2.757 5.770 3.812 1.00 95.56 81 GLU A CA 1
ATOM 661 C C . GLU A 1 81 ? 4.114 5.133 3.489 1.00 95.56 81 GLU A C 1
ATOM 663 O O . GLU A 1 81 ? 4.930 5.753 2.808 1.00 95.56 81 GLU A O 1
ATOM 668 N N . VAL A 1 82 ? 4.318 3.862 3.854 1.00 96.50 82 VAL A N 1
ATOM 669 C CA . VAL A 1 82 ? 5.519 3.104 3.461 1.00 96.50 82 VAL A CA 1
ATOM 670 C C . VAL A 1 82 ? 5.665 3.037 1.942 1.00 96.50 82 VAL A C 1
ATOM 672 O O . VAL A 1 82 ? 6.739 3.326 1.419 1.00 96.50 82 VAL A O 1
ATOM 675 N N . ILE A 1 83 ? 4.609 2.664 1.218 1.00 95.38 83 ILE A N 1
ATOM 676 C CA . ILE A 1 83 ? 4.668 2.510 -0.243 1.00 95.38 83 ILE A CA 1
ATOM 677 C C . ILE A 1 83 ? 4.938 3.849 -0.936 1.00 95.38 83 ILE A C 1
ATOM 679 O O . ILE A 1 83 ? 5.734 3.897 -1.872 1.00 95.38 83 ILE A O 1
ATOM 683 N N . LEU A 1 84 ? 4.337 4.940 -0.457 1.00 91.44 84 LEU A N 1
ATOM 684 C CA . LEU A 1 84 ? 4.592 6.283 -0.981 1.00 91.44 84 LEU A CA 1
ATOM 685 C C . LEU A 1 84 ? 6.037 6.718 -0.743 1.00 91.44 84 LEU A C 1
ATOM 687 O O . LEU A 1 84 ? 6.685 7.176 -1.679 1.00 91.44 84 LEU A O 1
ATOM 691 N N . PHE A 1 85 ? 6.565 6.507 0.463 1.00 92.25 85 PHE A N 1
ATOM 692 C CA . PHE A 1 85 ? 7.963 6.800 0.769 1.00 92.25 85 PHE A CA 1
ATOM 693 C C . PHE A 1 85 ? 8.918 6.009 -0.134 1.00 92.25 85 PHE A C 1
ATOM 695 O O . PHE A 1 85 ? 9.829 6.574 -0.735 1.00 92.25 85 PHE A O 1
ATOM 702 N N . LEU A 1 86 ? 8.690 4.700 -0.280 1.00 92.38 86 LEU A N 1
ATOM 703 C CA . LEU A 1 86 ? 9.505 3.845 -1.144 1.00 92.38 86 LEU A CA 1
ATOM 704 C C . LEU A 1 86 ? 9.434 4.274 -2.615 1.00 92.38 86 LEU A C 1
ATOM 706 O O . LEU A 1 86 ? 10.438 4.201 -3.327 1.00 92.38 86 LEU A O 1
ATOM 710 N N . TYR A 1 87 ? 8.262 4.721 -3.070 1.00 89.06 87 TYR A N 1
ATOM 711 C CA . TYR A 1 87 ? 8.074 5.271 -4.407 1.00 89.06 87 TYR A CA 1
ATOM 712 C C . TYR A 1 87 ? 8.855 6.577 -4.597 1.00 89.06 87 TYR A C 1
ATOM 714 O O . TYR A 1 87 ? 9.574 6.712 -5.585 1.00 89.06 87 TYR A O 1
ATOM 722 N N . GLU A 1 88 ? 8.759 7.516 -3.654 1.00 85.38 88 GLU A N 1
ATOM 723 C CA . GLU A 1 88 ? 9.461 8.807 -3.702 1.00 85.38 88 GLU A CA 1
ATOM 724 C C . GLU A 1 88 ? 10.984 8.639 -3.643 1.00 85.38 88 GLU A C 1
ATOM 726 O O . GLU A 1 88 ? 11.715 9.306 -4.377 1.00 85.38 88 GLU A O 1
ATOM 731 N N . ALA A 1 89 ? 11.458 7.679 -2.848 1.00 86.81 89 ALA A N 1
ATOM 732 C CA . ALA A 1 89 ? 12.862 7.288 -2.767 1.00 86.81 89 ALA A CA 1
ATOM 733 C C . ALA A 1 89 ? 13.340 6.449 -3.971 1.00 86.81 89 ALA A C 1
ATOM 735 O O . ALA A 1 89 ? 14.504 6.055 -4.021 1.00 86.81 89 ALA A O 1
ATOM 736 N N . LYS A 1 90 ? 12.460 6.166 -4.944 1.00 87.94 90 LYS A N 1
ATOM 737 C CA . LYS A 1 90 ? 12.724 5.337 -6.135 1.00 87.94 90 LYS A CA 1
ATOM 738 C C . LYS A 1 90 ? 13.183 3.907 -5.826 1.00 87.94 90 LYS A C 1
ATOM 740 O O . LYS A 1 90 ? 13.798 3.255 -6.662 1.00 87.94 90 LYS A O 1
ATOM 745 N N . LEU A 1 91 ? 12.854 3.391 -4.643 1.00 89.81 91 LEU A N 1
ATOM 746 C CA . LEU A 1 91 ? 13.275 2.061 -4.195 1.00 89.81 91 LEU A CA 1
ATOM 747 C C . LEU A 1 91 ? 12.434 0.934 -4.801 1.00 89.81 91 LEU A C 1
ATOM 749 O O . LEU A 1 91 ? 12.902 -0.194 -4.912 1.00 89.81 91 LEU A O 1
ATOM 753 N N . ILE A 1 92 ? 11.205 1.242 -5.205 1.00 92.44 92 ILE A N 1
ATOM 754 C CA . ILE A 1 92 ? 10.263 0.297 -5.829 1.00 92.44 92 ILE A CA 1
ATOM 755 C C . ILE A 1 92 ? 9.989 0.651 -7.297 1.00 92.44 92 ILE A C 1
ATOM 757 O O . ILE A 1 92 ? 8.986 0.226 -7.867 1.00 92.44 92 ILE A O 1
ATOM 761 N N . GLN A 1 93 ? 10.847 1.478 -7.898 1.00 88.75 93 GLN A N 1
ATOM 762 C CA . GLN A 1 93 ? 10.779 1.816 -9.317 1.00 88.75 93 GLN A CA 1
ATOM 763 C C . GLN A 1 93 ? 11.718 0.905 -10.105 1.00 88.75 93 GLN A C 1
ATOM 765 O O . GLN A 1 93 ? 12.837 0.640 -9.665 1.00 88.75 93 GLN A O 1
ATOM 770 N N . SER A 1 94 ? 11.276 0.439 -11.269 1.00 80.56 94 SER A N 1
ATOM 771 C CA . SER A 1 94 ? 12.125 -0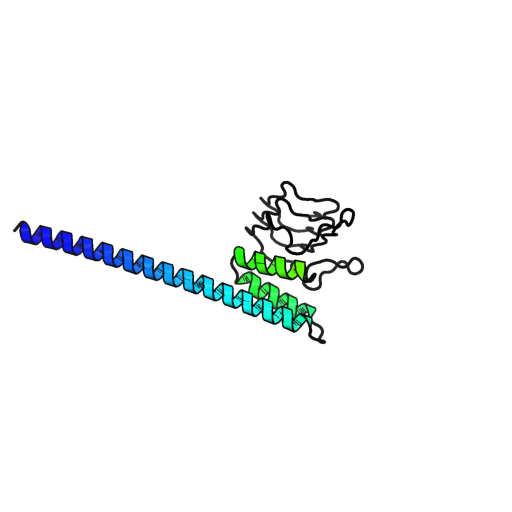.337 -12.175 1.00 80.56 94 SER A CA 1
ATOM 772 C C . SER A 1 94 ? 13.105 0.595 -12.891 1.00 80.56 94 SER A C 1
ATOM 774 O O . SER A 1 94 ? 12.678 1.542 -13.558 1.00 80.56 94 SER A O 1
ATOM 776 N N . ASP A 1 95 ? 14.409 0.318 -12.804 1.00 70.44 95 ASP A N 1
ATOM 777 C CA . ASP A 1 95 ? 15.386 0.959 -13.693 1.00 70.44 95 ASP A CA 1
ATOM 778 C C . ASP A 1 95 ? 15.135 0.535 -15.151 1.00 70.44 95 ASP A C 1
ATOM 780 O O . ASP A 1 95 ? 14.757 -0.602 -15.442 1.00 70.44 95 ASP A O 1
ATOM 784 N N . MET A 1 96 ? 15.382 1.457 -16.079 1.00 58.19 96 MET A N 1
ATOM 785 C CA . MET A 1 96 ? 15.254 1.260 -17.520 1.00 58.19 96 MET A CA 1
ATOM 786 C C . MET A 1 96 ? 16.212 0.219 -18.090 1.00 58.19 96 MET A C 1
ATOM 788 O O . MET A 1 96 ? 15.923 -0.319 -19.156 1.00 58.19 96 MET A O 1
ATOM 792 N N . ASN A 1 97 ? 17.314 -0.081 -17.395 1.00 57.69 97 ASN A N 1
ATOM 793 C CA . ASN A 1 97 ? 18.306 -1.046 -17.865 1.00 57.69 97 ASN A CA 1
ATOM 794 C C . ASN A 1 97 ? 18.184 -2.414 -17.183 1.00 57.69 97 ASN A C 1
ATOM 796 O O . ASN A 1 97 ? 18.390 -3.432 -17.839 1.00 57.69 97 ASN A O 1
ATOM 800 N N . SER A 1 98 ? 17.870 -2.455 -15.883 1.00 63.84 98 SER A N 1
ATOM 801 C CA . SER A 1 98 ? 17.804 -3.716 -15.125 1.00 63.84 98 SER A CA 1
ATOM 802 C C . SER A 1 98 ? 16.414 -4.361 -15.110 1.00 63.84 98 SER A C 1
ATOM 804 O O . SER A 1 98 ? 16.310 -5.572 -14.914 1.00 63.84 98 SER A O 1
ATOM 806 N N . GLY A 1 99 ? 15.349 -3.564 -15.262 1.00 68.81 99 GLY A N 1
ATOM 807 C CA . GLY A 1 99 ? 13.962 -3.998 -15.087 1.00 68.81 99 GLY A CA 1
ATOM 808 C C . GLY A 1 99 ? 13.574 -4.361 -13.646 1.00 68.81 99 GLY A C 1
ATOM 809 O O . GLY A 1 99 ? 12.401 -4.630 -13.400 1.00 68.81 99 GLY A O 1
ATOM 810 N N . ASN A 1 100 ? 14.513 -4.342 -12.691 1.00 82.12 100 ASN A N 1
ATOM 811 C CA . ASN A 1 100 ? 14.286 -4.765 -11.310 1.00 82.12 100 ASN A CA 1
ATOM 812 C C . ASN A 1 100 ? 14.330 -3.571 -10.344 1.00 82.12 100 ASN A C 1
ATOM 814 O O . ASN A 1 100 ? 15.253 -2.755 -10.429 1.00 82.12 100 ASN A O 1
ATOM 818 N N . PRO A 1 101 ? 13.380 -3.475 -9.398 1.00 89.56 101 PRO A N 1
ATOM 819 C CA . PRO A 1 101 ? 13.453 -2.500 -8.317 1.00 89.56 101 PRO A CA 1
ATOM 820 C C . PRO A 1 101 ? 14.540 -2.878 -7.301 1.00 89.56 101 PRO A C 1
ATOM 822 O O . PRO A 1 101 ? 14.866 -4.055 -7.142 1.00 89.56 101 PRO A O 1
ATOM 825 N N . ILE A 1 102 ? 15.036 -1.890 -6.549 1.00 89.12 102 ILE A N 1
ATOM 826 C CA . ILE A 1 102 ? 15.943 -2.118 -5.405 1.00 89.12 102 ILE A CA 1
ATOM 827 C C . ILE A 1 102 ? 15.235 -2.972 -4.341 1.00 89.12 102 ILE A C 1
ATOM 829 O O . ILE A 1 102 ? 15.804 -3.903 -3.776 1.00 89.12 102 ILE A O 1
ATOM 833 N N . ILE A 1 103 ? 13.957 -2.681 -4.093 1.00 91.69 103 ILE A N 1
ATOM 834 C CA . ILE A 1 103 ? 13.095 -3.430 -3.185 1.00 91.69 103 ILE A CA 1
ATOM 835 C C . ILE A 1 103 ? 11.963 -4.057 -3.995 1.00 91.69 103 ILE A C 1
ATOM 837 O O . ILE A 1 103 ? 11.016 -3.389 -4.398 1.00 91.69 103 ILE A O 1
ATOM 841 N N . SER A 1 104 ? 12.037 -5.371 -4.206 1.00 92.88 104 SER A N 1
ATOM 842 C CA . SER A 1 104 ? 10.924 -6.119 -4.795 1.00 92.88 104 SER A CA 1
ATOM 843 C C . SER A 1 104 ? 9.785 -6.289 -3.789 1.00 92.88 104 SER A C 1
ATOM 845 O O . SER A 1 104 ? 9.975 -6.866 -2.713 1.00 92.88 104 SER A O 1
ATOM 847 N N . LEU A 1 105 ? 8.590 -5.839 -4.178 1.00 94.94 105 LEU A N 1
ATOM 848 C CA . LEU A 1 105 ? 7.349 -6.010 -3.421 1.00 94.94 105 LEU A CA 1
ATOM 849 C C . LEU A 1 105 ? 6.600 -7.303 -3.766 1.00 94.94 105 LEU A C 1
ATOM 851 O O . LEU A 1 105 ? 5.485 -7.496 -3.294 1.00 94.94 105 LEU A O 1
ATOM 855 N N . GLN A 1 106 ? 7.190 -8.202 -4.553 1.00 94.06 106 GLN A N 1
ATOM 856 C CA . GLN A 1 106 ? 6.542 -9.465 -4.900 1.00 94.06 106 GLN A CA 1
ATOM 857 C C . GLN A 1 106 ? 6.061 -10.200 -3.635 1.00 94.06 106 GLN A C 1
ATOM 859 O O . GLN A 1 106 ? 6.816 -10.300 -2.659 1.00 94.06 106 GLN A O 1
ATOM 864 N N . GLU A 1 107 ? 4.816 -10.694 -3.668 1.00 94.50 107 GLU A N 1
ATOM 865 C CA . GLU A 1 107 ? 4.105 -11.371 -2.566 1.00 94.50 107 GLU A CA 1
ATOM 866 C C . GLU A 1 107 ? 3.695 -10.475 -1.381 1.00 94.50 107 GLU A C 1
ATOM 868 O O . GLU A 1 107 ? 3.273 -10.967 -0.329 1.00 94.50 107 GLU A O 1
ATOM 873 N N . VAL A 1 108 ? 3.803 -9.152 -1.507 1.00 96.88 108 VAL A N 1
ATOM 874 C CA . VAL A 1 108 ? 3.272 -8.225 -0.500 1.00 96.88 108 VAL A CA 1
ATOM 875 C C . VAL A 1 108 ? 1.747 -8.131 -0.622 1.00 96.88 108 VAL A C 1
ATOM 877 O O . VAL A 1 108 ? 1.191 -8.082 -1.718 1.00 96.88 108 VAL A O 1
ATOM 880 N N . ASN A 1 109 ? 1.063 -8.070 0.526 1.00 98.19 109 ASN A N 1
ATOM 881 C CA . ASN A 1 109 ? -0.368 -7.781 0.603 1.00 98.19 109 ASN A CA 1
ATOM 882 C C . ASN A 1 109 ? -0.603 -6.286 0.878 1.00 98.19 109 ASN A C 1
ATOM 884 O O . ASN A 1 109 ? -0.327 -5.799 1.985 1.00 98.19 109 ASN A O 1
ATOM 888 N N . LEU A 1 110 ? -1.164 -5.595 -0.115 1.00 98.00 110 LEU A N 1
ATOM 889 C CA . LEU A 1 110 ? -1.625 -4.208 -0.038 1.00 98.00 110 LEU A CA 1
ATOM 890 C C . LEU A 1 110 ? -3.148 -4.108 -0.200 1.00 98.00 110 LEU A C 1
ATOM 892 O O . LEU A 1 110 ? -3.655 -3.074 -0.627 1.00 98.00 110 LEU A O 1
ATOM 896 N N . ASP A 1 111 ? -3.883 -5.161 0.151 1.00 98.50 111 ASP A N 1
ATOM 897 C CA . ASP A 1 111 ? -5.334 -5.178 0.020 1.00 98.50 111 ASP A CA 1
ATOM 898 C C . ASP A 1 111 ? -5.967 -4.025 0.811 1.00 98.50 111 ASP A C 1
ATOM 900 O O . ASP A 1 111 ? -5.570 -3.721 1.942 1.00 98.50 111 ASP A O 1
ATOM 904 N N . ASN A 1 112 ? -7.006 -3.426 0.233 1.00 98.44 112 ASN A N 1
ATOM 905 C CA . ASN A 1 112 ? -7.783 -2.316 0.790 1.00 98.44 112 ASN A CA 1
ATOM 906 C C . ASN A 1 112 ? -6.988 -1.014 0.996 1.00 98.44 112 ASN A C 1
ATOM 908 O O . ASN A 1 112 ? -7.485 -0.088 1.638 1.00 98.44 112 ASN A O 1
ATOM 912 N N . VAL A 1 113 ? -5.761 -0.916 0.474 1.00 97.62 113 VAL A N 1
ATOM 913 C CA . VAL A 1 113 ? -4.995 0.329 0.547 1.00 97.62 113 VAL A CA 1
ATOM 914 C C . VAL A 1 113 ? -5.536 1.336 -0.470 1.00 97.62 113 VAL A C 1
ATOM 916 O O . VAL A 1 113 ? -5.626 1.071 -1.671 1.00 97.62 113 VAL A O 1
ATOM 919 N N . ASP A 1 114 ? -5.881 2.524 0.019 1.00 96.44 114 ASP A N 1
ATOM 920 C CA . ASP A 1 114 ? -6.340 3.630 -0.813 1.00 96.44 114 ASP A CA 1
ATOM 921 C C . ASP A 1 114 ? -5.161 4.506 -1.257 1.00 96.44 114 ASP A C 1
ATOM 923 O O . ASP A 1 114 ? -4.670 5.354 -0.513 1.00 96.44 114 ASP A O 1
ATOM 927 N N . PHE A 1 115 ? -4.708 4.328 -2.495 1.00 92.56 115 PHE A N 1
ATOM 928 C CA . PHE A 1 115 ? -3.725 5.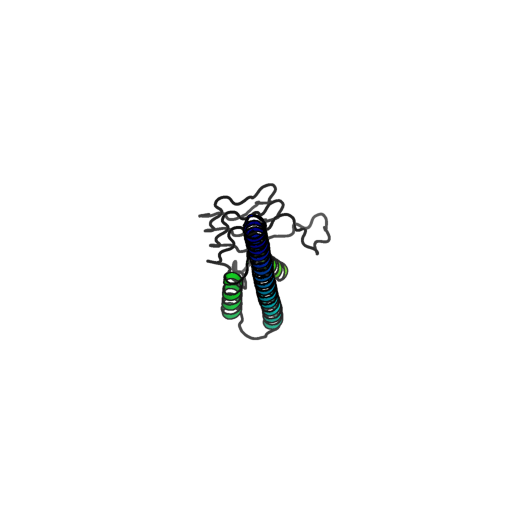190 -3.144 1.00 92.56 115 PHE A CA 1
ATOM 929 C C . PHE A 1 115 ? -4.369 6.327 -3.941 1.00 92.56 115 PHE A C 1
ATOM 931 O O . PHE A 1 115 ? -3.671 6.951 -4.728 1.00 92.56 115 PHE A O 1
ATOM 938 N N . SER A 1 116 ? -5.644 6.669 -3.777 1.00 89.38 116 SER A N 1
ATOM 939 C CA . SER A 1 116 ? -6.242 7.802 -4.494 1.00 89.38 116 SER A CA 1
ATOM 940 C C . SER A 1 116 ? -5.642 9.157 -4.082 1.00 89.38 116 SER A C 1
ATOM 942 O O . SER A 1 116 ? -4.988 9.285 -3.039 1.00 89.38 116 SER A O 1
ATOM 944 N N . ASP A 1 117 ? -5.806 10.156 -4.958 1.00 71.06 117 ASP A N 1
ATOM 945 C CA . ASP A 1 117 ? -5.752 11.593 -4.634 1.00 71.06 117 ASP A CA 1
ATOM 946 C C . ASP A 1 117 ? -4.563 12.070 -3.767 1.00 71.06 117 ASP A C 1
ATOM 948 O O . ASP A 1 117 ? -4.715 12.876 -2.850 1.00 71.06 117 ASP A O 1
ATOM 952 N N . LEU A 1 118 ? -3.332 11.666 -4.102 1.00 60.19 118 LEU A N 1
ATOM 953 C CA . LEU A 1 118 ? -2.151 12.443 -3.702 1.00 60.19 118 LEU A CA 1
ATOM 954 C C . LEU A 1 118 ? -1.508 13.019 -4.949 1.00 60.19 118 LEU A C 1
ATOM 956 O O . LEU A 1 118 ? -0.931 12.310 -5.772 1.00 60.19 118 LEU A O 1
ATOM 960 N N . ARG A 1 119 ? -1.557 14.340 -5.070 1.00 54.41 119 ARG A N 1
ATOM 961 C CA . ARG A 1 119 ? -0.521 15.021 -5.841 1.00 54.41 119 ARG A CA 1
ATOM 962 C C . ARG A 1 119 ? 0.792 14.719 -5.120 1.00 54.41 119 ARG A C 1
ATOM 964 O O . ARG A 1 119 ? 0.838 14.959 -3.912 1.00 54.41 119 ARG A O 1
ATOM 971 N N . PRO A 1 120 ? 1.823 14.174 -5.785 1.00 51.03 120 PRO A N 1
ATOM 972 C CA . PRO A 1 120 ? 3.135 14.108 -5.164 1.00 51.03 120 PRO A CA 1
ATOM 973 C C . PRO A 1 120 ? 3.474 15.523 -4.667 1.00 51.03 120 PRO A C 1
ATOM 975 O O . PRO A 1 120 ? 3.329 16.467 -5.453 1.00 51.03 120 PRO A O 1
ATOM 978 N N . PRO A 1 121 ? 3.891 15.712 -3.405 1.00 43.16 121 PRO A N 1
ATOM 979 C CA . PRO A 1 121 ? 4.168 17.042 -2.861 1.00 43.16 121 PRO A CA 1
ATOM 980 C C . PRO A 1 121 ? 5.286 17.805 -3.604 1.00 43.16 121 PRO A C 1
ATOM 982 O O . PRO A 1 121 ? 5.497 18.984 -3.331 1.00 43.16 121 PRO A O 1
ATOM 985 N N . TYR A 1 122 ? 5.962 17.182 -4.582 1.00 43.41 122 TYR A N 1
ATOM 986 C CA . TYR A 1 122 ? 7.159 17.723 -5.231 1.00 43.41 122 TYR A CA 1
ATOM 987 C C . TYR A 1 122 ? 7.151 17.804 -6.762 1.00 43.41 122 TYR A C 1
ATOM 989 O O . TYR A 1 122 ? 8.175 18.168 -7.341 1.00 43.41 122 TYR A O 1
ATOM 997 N N . THR A 1 123 ? 6.045 17.550 -7.467 1.00 45.09 123 THR A N 1
ATOM 998 C CA . THR A 1 123 ? 6.037 17.831 -8.914 1.00 45.09 123 THR A CA 1
ATOM 999 C C . THR A 1 123 ? 5.702 19.302 -9.144 1.00 45.09 123 THR A C 1
ATOM 1001 O O . THR A 1 123 ? 4.539 19.659 -9.339 1.00 45.09 123 THR A O 1
ATOM 1004 N N . GLN A 1 124 ? 6.723 20.169 -9.130 1.00 43.03 124 GLN A N 1
ATOM 1005 C CA . GLN A 1 124 ? 6.672 21.399 -9.924 1.00 43.03 124 GLN A CA 1
ATOM 1006 C C . GLN A 1 124 ? 6.341 20.960 -11.342 1.00 43.03 124 GLN A C 1
ATOM 1008 O O . GLN A 1 124 ? 7.213 20.406 -11.995 1.00 43.03 124 GLN A O 1
ATOM 1013 N N . VAL A 1 125 ? 5.087 21.124 -11.767 1.00 42.62 125 VAL A N 1
ATOM 1014 C CA . VAL A 1 125 ? 4.618 20.762 -13.105 1.00 42.62 125 VAL A CA 1
ATOM 1015 C C . VAL A 1 125 ? 5.497 21.502 -14.104 1.00 42.62 125 VAL A C 1
ATOM 1017 O O . VAL A 1 125 ? 5.293 22.690 -14.338 1.00 42.62 125 VAL A O 1
ATOM 1020 N N . ILE A 1 126 ? 6.496 20.819 -14.660 1.00 50.56 126 ILE A N 1
ATOM 1021 C CA . ILE A 1 126 ? 7.191 21.299 -15.846 1.00 50.56 126 ILE A CA 1
ATOM 1022 C C . ILE A 1 126 ? 6.301 20.880 -17.015 1.00 50.56 126 ILE A C 1
ATOM 1024 O O . ILE A 1 126 ? 6.156 19.679 -17.266 1.00 50.56 126 ILE A O 1
ATOM 1028 N N . PRO A 1 127 ? 5.665 21.828 -17.723 1.00 38.72 127 PRO A N 1
ATOM 1029 C CA . PRO A 1 127 ? 4.913 21.499 -18.921 1.00 38.72 127 PRO A CA 1
ATOM 1030 C C . PRO A 1 127 ? 5.870 20.831 -19.917 1.00 38.72 127 PRO A C 1
ATOM 1032 O O . PRO A 1 127 ? 6.952 21.358 -20.169 1.00 38.72 127 PRO A O 1
ATOM 1035 N N . ASN A 1 128 ? 5.468 19.686 -20.472 1.00 46.25 128 ASN A N 1
ATOM 1036 C CA . ASN A 1 128 ? 6.218 18.854 -21.429 1.00 46.25 128 ASN A CA 1
ATOM 1037 C C . ASN A 1 128 ? 7.264 17.883 -20.853 1.00 46.25 128 ASN A C 1
ATOM 1039 O O . ASN A 1 128 ? 7.972 17.251 -21.636 1.00 46.25 128 ASN A O 1
ATOM 1043 N N . PHE A 1 129 ? 7.346 17.696 -19.532 1.00 47.53 129 PHE A N 1
ATOM 1044 C CA . PHE A 1 129 ? 8.080 16.561 -18.964 1.00 47.53 129 PHE A CA 1
ATOM 1045 C C . PHE A 1 129 ? 7.084 15.465 -18.578 1.00 47.53 129 PHE A C 1
ATOM 1047 O O . PHE A 1 129 ? 6.329 15.606 -17.616 1.00 47.53 129 PHE A O 1
ATOM 1054 N N . TYR A 1 130 ? 7.047 14.376 -19.346 1.00 50.31 130 TYR A N 1
ATOM 1055 C CA . TYR A 1 130 ? 6.342 13.169 -18.926 1.00 50.31 130 TYR A CA 1
ATOM 1056 C C . TYR A 1 130 ? 7.083 12.625 -17.701 1.00 50.31 130 TYR A C 1
ATOM 1058 O O . TYR A 1 130 ? 8.200 12.124 -17.821 1.00 50.31 130 TYR A O 1
ATOM 1066 N N . TYR A 1 131 ? 6.512 12.783 -16.505 1.00 59.06 131 TYR A N 1
ATOM 1067 C CA . TYR A 1 131 ? 7.017 12.075 -15.332 1.00 59.06 131 TYR A CA 1
ATOM 1068 C C . TYR A 1 131 ? 6.796 10.589 -15.588 1.00 59.06 131 TYR A C 1
ATOM 1070 O O . TYR A 1 131 ? 5.659 10.120 -15.588 1.00 59.06 131 TYR A O 1
ATOM 1078 N N . GLU A 1 132 ? 7.874 9.867 -15.877 1.00 66.69 132 GLU A N 1
ATOM 1079 C CA . GLU A 1 132 ? 7.793 8.428 -16.062 1.00 66.69 132 GLU A CA 1
ATOM 1080 C C . GLU A 1 132 ? 7.512 7.766 -14.708 1.00 66.69 132 GLU A C 1
ATOM 1082 O O . GLU A 1 132 ? 8.357 7.781 -13.812 1.00 66.69 132 GLU A O 1
ATOM 1087 N N . THR A 1 133 ? 6.313 7.204 -14.542 1.00 76.31 133 THR A N 1
ATOM 1088 C CA . THR A 1 133 ? 5.912 6.502 -13.318 1.00 76.31 133 THR A CA 1
ATOM 1089 C C . THR A 1 133 ? 6.036 4.995 -13.511 1.00 76.31 133 THR A C 1
ATOM 1091 O O . THR A 1 133 ? 5.063 4.312 -13.793 1.00 76.31 133 THR A O 1
ATOM 1094 N N . ARG A 1 134 ? 7.241 4.457 -13.312 1.00 85.81 134 ARG A N 1
ATOM 1095 C CA . ARG A 1 134 ? 7.557 3.030 -13.506 1.00 85.81 134 ARG A CA 1
ATOM 1096 C C . ARG A 1 134 ? 7.539 2.247 -12.191 1.00 85.81 134 ARG A C 1
ATOM 1098 O O . ARG A 1 134 ? 8.592 1.802 -11.736 1.00 85.81 134 ARG A O 1
ATOM 1105 N N . ILE A 1 135 ? 6.388 2.132 -11.523 1.00 91.00 135 ILE A N 1
ATOM 1106 C CA . ILE A 1 135 ? 6.327 1.367 -10.264 1.00 91.00 135 ILE A CA 1
ATOM 1107 C C . ILE A 1 135 ? 6.349 -0.146 -10.544 1.00 91.00 135 ILE A C 1
ATOM 1109 O O . ILE A 1 135 ? 5.680 -0.624 -11.458 1.00 91.00 135 ILE A O 1
ATOM 1113 N N . ALA A 1 136 ? 7.128 -0.895 -9.761 1.00 93.62 136 ALA A N 1
ATOM 1114 C CA . ALA A 1 136 ? 7.246 -2.347 -9.846 1.00 93.62 136 ALA A CA 1
ATOM 1115 C C . ALA A 1 136 ? 6.352 -3.017 -8.791 1.00 93.62 136 ALA A C 1
ATOM 1117 O O . ALA A 1 136 ? 6.740 -3.164 -7.630 1.00 93.62 136 ALA A O 1
ATOM 1118 N N . LEU A 1 137 ? 5.146 -3.420 -9.193 1.00 95.12 137 LEU A N 1
ATOM 1119 C CA . LEU A 1 137 ? 4.143 -4.069 -8.340 1.00 95.12 137 LEU A CA 1
ATOM 1120 C C . LEU A 1 137 ? 3.895 -5.532 -8.721 1.00 95.12 137 LEU A C 1
ATOM 1122 O O . LEU A 1 137 ? 2.911 -6.117 -8.276 1.00 95.12 137 LEU A O 1
ATOM 1126 N N . ARG A 1 138 ? 4.776 -6.146 -9.516 1.00 95.00 138 ARG A N 1
ATOM 1127 C CA . ARG A 1 138 ? 4.622 -7.536 -9.954 1.00 95.00 138 ARG A CA 1
ATOM 1128 C C . ARG A 1 138 ? 4.314 -8.483 -8.792 1.00 95.00 138 ARG A C 1
ATOM 1130 O O . ARG A 1 138 ? 5.059 -8.532 -7.812 1.00 95.00 138 ARG A O 1
ATOM 1137 N N . GLY A 1 139 ? 3.253 -9.277 -8.923 1.00 96.06 139 GLY A N 1
ATOM 1138 C CA . GLY A 1 139 ? 2.883 -10.289 -7.928 1.00 96.06 139 GLY A CA 1
ATOM 1139 C C . GLY A 1 139 ? 2.389 -9.733 -6.587 1.00 96.06 139 GLY A C 1
ATOM 1140 O O . GLY A 1 139 ? 2.385 -10.464 -5.596 1.00 96.06 139 GLY A O 1
ATOM 1141 N N . VAL A 1 140 ? 2.037 -8.447 -6.514 1.00 97.69 140 VAL A N 1
ATOM 1142 C CA . VAL A 1 140 ? 1.441 -7.828 -5.321 1.00 97.69 140 VAL A CA 1
ATOM 1143 C C . VAL A 1 140 ? -0.063 -8.116 -5.284 1.00 97.69 140 VAL A C 1
ATOM 1145 O O . VAL A 1 140 ? -0.751 -8.016 -6.300 1.00 97.69 140 VAL A O 1
ATOM 1148 N N . SER A 1 141 ? -0.593 -8.428 -4.099 1.00 98.44 141 SER A N 1
ATOM 1149 C CA . SER A 1 141 ? -2.046 -8.457 -3.887 1.00 98.44 141 SER A CA 1
ATOM 1150 C C . SER A 1 141 ? -2.550 -7.029 -3.701 1.00 98.44 141 SER A C 1
ATOM 1152 O O . SER A 1 141 ? -2.136 -6.342 -2.762 1.00 98.44 141 SER A O 1
ATOM 1154 N N . LEU A 1 142 ? -3.406 -6.587 -4.619 1.00 98.19 142 LEU A N 1
ATOM 1155 C CA . LEU A 1 142 ? -3.963 -5.239 -4.705 1.00 98.19 142 LEU A CA 1
ATOM 1156 C C . LEU A 1 142 ? -5.493 -5.275 -4.588 1.00 98.19 142 LEU A C 1
ATOM 1158 O O . LEU A 1 142 ? -6.174 -4.408 -5.126 1.00 98.19 142 LEU A O 1
ATOM 1162 N N . ARG A 1 143 ? -6.078 -6.257 -3.895 1.00 98.56 143 ARG A N 1
ATOM 1163 C CA . ARG A 1 143 ? -7.540 -6.406 -3.854 1.00 98.56 143 ARG A CA 1
ATOM 1164 C C . ARG A 1 143 ? -8.187 -5.207 -3.181 1.00 98.56 143 ARG A C 1
ATOM 1166 O O . ARG A 1 143 ? -7.720 -4.748 -2.140 1.00 98.56 143 ARG A O 1
ATOM 1173 N N . ASN A 1 144 ? -9.293 -4.723 -3.734 1.00 98.31 144 ASN A N 1
ATOM 1174 C CA . ASN A 1 144 ? -10.025 -3.560 -3.222 1.00 98.31 144 ASN A CA 1
ATOM 1175 C C . ASN A 1 144 ? -9.156 -2.289 -3.062 1.00 98.31 144 ASN A C 1
ATOM 1177 O O . ASN A 1 144 ? -9.477 -1.425 -2.246 1.00 98.31 144 ASN A O 1
ATOM 1181 N N . THR A 1 145 ? -8.037 -2.157 -3.783 1.00 97.81 145 THR A N 1
ATOM 1182 C CA . THR A 1 145 ? -7.215 -0.936 -3.728 1.00 97.81 145 THR A CA 1
ATOM 1183 C C . THR A 1 145 ? -7.772 0.148 -4.633 1.00 97.81 145 THR A C 1
ATOM 1185 O O . THR A 1 145 ? -8.337 -0.146 -5.684 1.00 97.81 145 THR A O 1
ATOM 1188 N N . SER A 1 146 ? -7.521 1.413 -4.318 1.00 96.50 146 SER A N 1
ATOM 1189 C CA . SER A 1 146 ? -7.842 2.516 -5.230 1.00 96.50 146 SER A CA 1
ATOM 1190 C C . SER A 1 146 ? -6.573 3.178 -5.740 1.00 96.50 146 SER A C 1
ATOM 1192 O O . SER A 1 146 ? -5.761 3.635 -4.948 1.00 96.50 146 SER A O 1
ATOM 1194 N N . PHE A 1 147 ? -6.422 3.277 -7.058 1.00 93.31 147 PHE A N 1
ATOM 1195 C CA . PHE A 1 147 ? -5.395 4.089 -7.714 1.00 93.31 147 PHE A CA 1
ATOM 1196 C C . PHE A 1 147 ? -5.997 5.338 -8.358 1.00 93.31 147 PHE A C 1
ATOM 1198 O O . PHE A 1 147 ? -5.339 5.976 -9.170 1.00 93.31 147 PHE A O 1
ATOM 1205 N N . GLN A 1 148 ? -7.241 5.701 -8.030 1.00 91.62 148 GLN A N 1
ATOM 1206 C CA . GLN A 1 148 ? -7.970 6.772 -8.707 1.00 91.62 148 GLN A CA 1
ATOM 1207 C C . GLN A 1 148 ? -7.132 8.057 -8.858 1.00 91.62 148 GLN A C 1
ATOM 1209 O O . GLN A 1 148 ? -6.544 8.547 -7.890 1.00 91.62 148 GLN A O 1
ATOM 1214 N N . ARG A 1 149 ? -7.117 8.609 -10.084 1.00 86.12 149 ARG A N 1
ATOM 1215 C CA . ARG A 1 149 ? -6.373 9.830 -10.470 1.00 86.12 149 ARG A CA 1
ATOM 1216 C C . ARG A 1 149 ? -4.847 9.737 -10.326 1.00 86.12 149 ARG A C 1
ATOM 1218 O O . ARG A 1 149 ? -4.179 10.758 -10.155 1.00 86.12 149 ARG A O 1
ATOM 1225 N N . ARG A 1 150 ? -4.276 8.533 -10.399 1.00 85.44 150 ARG A N 1
ATOM 1226 C CA . ARG A 1 150 ? -2.821 8.329 -10.439 1.00 85.44 150 ARG A CA 1
ATOM 1227 C C . ARG A 1 150 ? -2.271 8.221 -11.849 1.00 85.44 150 ARG A C 1
ATOM 1229 O O . ARG A 1 150 ? -2.984 7.927 -12.800 1.00 85.44 150 ARG A O 1
ATOM 1236 N N . ASN A 1 151 ? -0.973 8.466 -11.955 1.00 86.00 151 ASN A N 1
ATOM 1237 C CA . ASN A 1 151 ? -0.192 8.108 -13.123 1.00 86.00 151 ASN A CA 1
ATOM 1238 C C . ASN A 1 151 ? 0.488 6.769 -12.823 1.00 86.00 151 ASN A C 1
ATOM 1240 O O . ASN A 1 151 ? 1.184 6.680 -11.815 1.00 86.00 151 ASN A O 1
ATOM 1244 N N . LEU A 1 152 ? 0.253 5.748 -13.645 1.00 89.12 152 LEU A N 1
ATOM 1245 C CA . LEU A 1 152 ? 0.962 4.467 -13.607 1.00 89.12 152 LEU A CA 1
ATOM 1246 C C . LEU A 1 152 ? 1.740 4.225 -14.913 1.00 89.12 152 LEU A C 1
ATOM 1248 O O . LEU A 1 152 ? 2.126 3.096 -15.183 1.00 89.12 152 LEU A O 1
ATOM 1252 N N . TYR A 1 153 ? 1.997 5.254 -15.722 1.00 87.56 153 TYR A N 1
ATOM 1253 C CA . TYR A 1 153 ? 2.651 5.150 -17.029 1.00 87.56 153 TYR A CA 1
ATOM 1254 C C . TYR A 1 153 ? 3.911 4.270 -17.015 1.00 87.56 153 TYR A C 1
ATOM 1256 O O . TYR A 1 153 ? 4.917 4.653 -16.419 1.00 87.56 153 TYR A O 1
ATOM 1264 N N . ARG A 1 154 ? 3.884 3.140 -17.740 1.00 88.94 154 ARG A N 1
ATOM 1265 C CA . ARG A 1 154 ? 4.958 2.117 -17.786 1.00 88.94 154 ARG A CA 1
ATOM 1266 C C . ARG A 1 154 ? 5.204 1.333 -16.492 1.00 88.94 154 ARG A C 1
ATOM 1268 O O . ARG A 1 154 ? 6.308 0.832 -16.273 1.00 88.94 154 ARG A O 1
ATOM 1275 N N . SER A 1 155 ? 4.215 1.232 -15.616 1.00 91.56 155 SER A N 1
ATOM 1276 C CA . SER A 1 155 ? 4.312 0.398 -14.413 1.00 91.56 155 SER A CA 1
ATOM 1277 C C . SER A 1 155 ? 4.178 -1.093 -14.726 1.00 91.56 155 SER A C 1
ATOM 1279 O O . SER A 1 155 ? 3.495 -1.477 -15.674 1.00 91.56 155 SER A O 1
ATOM 1281 N N . ASP A 1 156 ? 4.802 -1.931 -13.899 1.00 93.62 156 ASP A N 1
ATOM 1282 C CA . ASP A 1 156 ? 4.675 -3.390 -13.953 1.00 93.62 156 ASP A CA 1
ATOM 1283 C C . ASP A 1 156 ? 3.678 -3.855 -12.886 1.00 93.62 156 ASP A C 1
ATOM 1285 O O . ASP A 1 156 ? 3.983 -3.842 -11.691 1.00 93.62 156 ASP A O 1
ATOM 1289 N N . LEU A 1 157 ? 2.482 -4.243 -13.326 1.00 95.38 157 LEU A N 1
ATOM 1290 C CA . LEU A 1 157 ? 1.425 -4.860 -12.523 1.00 95.38 157 LEU A CA 1
ATOM 1291 C C . LEU A 1 157 ? 1.207 -6.328 -12.945 1.00 95.38 157 LEU A C 1
ATOM 1293 O O . LEU A 1 157 ? 0.150 -6.906 -12.674 1.00 95.38 157 LEU A O 1
ATOM 1297 N N . ALA A 1 158 ? 2.193 -6.961 -13.585 1.00 95.50 158 ALA A N 1
ATOM 1298 C CA . ALA A 1 158 ? 2.081 -8.352 -13.993 1.00 95.50 158 ALA A CA 1
ATOM 1299 C C . ALA A 1 158 ? 1.856 -9.257 -12.773 1.00 95.50 158 ALA A C 1
ATOM 1301 O O . ALA A 1 158 ? 2.428 -9.044 -11.702 1.00 95.50 158 ALA A O 1
ATOM 1302 N N . GLN A 1 159 ? 1.040 -10.299 -12.920 1.00 97.12 159 GLN A N 1
ATOM 1303 C CA . GLN A 1 159 ? 0.750 -11.275 -11.857 1.00 97.12 159 GLN A CA 1
ATOM 1304 C C . GLN A 1 159 ? 0.136 -10.679 -10.578 1.00 97.12 159 GLN A C 1
ATOM 1306 O O . GLN A 1 159 ? 0.131 -11.342 -9.539 1.00 97.12 159 GLN A O 1
ATOM 1311 N N . THR A 1 160 ? -0.321 -9.426 -10.608 1.00 97.44 160 THR A N 1
ATOM 1312 C CA . THR A 1 160 ? -1.037 -8.835 -9.475 1.00 97.44 160 THR A CA 1
ATOM 1313 C C . THR A 1 160 ? -2.415 -9.461 -9.316 1.00 97.44 160 THR A C 1
ATOM 1315 O O . THR A 1 160 ? -2.953 -10.041 -10.245 1.00 97.44 160 THR A O 1
ATOM 1318 N N . ASP A 1 161 ? -3.005 -9.326 -8.133 1.00 98.12 161 ASP A N 1
ATOM 1319 C CA . ASP A 1 161 ? -4.443 -9.539 -7.972 1.00 98.12 161 ASP A CA 1
ATOM 1320 C C . ASP A 1 161 ? -5.119 -8.181 -7.789 1.00 98.12 161 ASP A C 1
ATOM 1322 O O . ASP A 1 161 ? -5.064 -7.596 -6.706 1.00 98.12 161 ASP A O 1
ATOM 1326 N N . CYS A 1 162 ? -5.732 -7.675 -8.858 1.00 97.31 162 CYS A N 1
ATOM 1327 C CA . CYS A 1 162 ? -6.435 -6.390 -8.875 1.00 97.31 162 CYS A CA 1
ATOM 1328 C C . CYS A 1 162 ? -7.960 -6.531 -8.689 1.00 97.31 162 CYS A C 1
ATOM 1330 O O . CYS A 1 162 ? -8.738 -5.687 -9.151 1.00 97.31 162 CYS A O 1
ATOM 1332 N N . THR A 1 163 ? -8.427 -7.610 -8.051 1.00 98.06 163 THR A N 1
ATOM 1333 C CA . THR A 1 163 ? -9.865 -7.845 -7.865 1.00 98.06 163 THR A CA 1
ATOM 1334 C C . THR A 1 163 ? -10.511 -6.691 -7.086 1.00 98.06 163 THR A C 1
ATOM 1336 O O . THR A 1 163 ? -10.097 -6.360 -5.976 1.00 98.06 163 THR A O 1
ATOM 1339 N N . HIS A 1 164 ? -11.557 -6.091 -7.667 1.00 98.12 164 HIS A N 1
ATOM 1340 C CA . HIS A 1 164 ? -12.275 -4.910 -7.156 1.00 98.12 164 HIS A CA 1
ATOM 1341 C C . HIS A 1 164 ? -11.436 -3.630 -7.001 1.00 98.12 164 HIS A C 1
ATOM 1343 O O . HIS A 1 164 ? -11.852 -2.705 -6.298 1.00 98.12 164 HIS A O 1
ATOM 1349 N N . SER A 1 165 ? -10.275 -3.538 -7.645 1.00 97.62 165 SER A N 1
ATOM 1350 C CA . SER A 1 165 ? -9.459 -2.326 -7.588 1.00 97.62 165 SER A CA 1
ATOM 1351 C C . SER A 1 165 ? -10.028 -1.216 -8.474 1.00 97.62 165 SER A C 1
ATOM 1353 O O . SER A 1 165 ? -10.556 -1.458 -9.561 1.00 97.62 165 SER A O 1
ATOM 1355 N N . ASN A 1 166 ? -9.912 0.032 -8.022 1.00 96.81 166 ASN A N 1
ATOM 1356 C CA . ASN A 1 166 ? -10.417 1.201 -8.736 1.00 96.81 166 ASN A CA 1
ATOM 1357 C C . ASN A 1 166 ? -9.298 1.914 -9.511 1.00 96.81 166 ASN A C 1
ATOM 1359 O O . ASN A 1 166 ? -8.461 2.593 -8.916 1.00 96.81 166 ASN A O 1
ATOM 1363 N N . PHE A 1 167 ? -9.342 1.827 -10.843 1.00 94.44 167 PHE A N 1
ATOM 1364 C CA . PHE A 1 167 ? -8.437 2.530 -11.765 1.00 94.44 167 PHE A CA 1
ATOM 1365 C C . PHE A 1 167 ? -9.108 3.708 -12.499 1.00 94.44 167 PHE A C 1
ATOM 1367 O O . PHE A 1 167 ? -8.681 4.117 -13.579 1.00 94.44 167 PHE A O 1
ATOM 1374 N N . SER A 1 168 ? -10.173 4.282 -11.934 1.00 94.00 168 SER A N 1
ATOM 1375 C CA . SER A 1 168 ? -10.864 5.422 -12.549 1.00 94.00 168 SER A CA 1
ATOM 1376 C C . SER A 1 168 ? -9.933 6.628 -12.702 1.00 94.00 168 SER A C 1
ATOM 1378 O O . SER A 1 168 ? -9.290 7.064 -11.745 1.00 94.00 168 SER A O 1
ATOM 1380 N N . SER A 1 169 ? -9.892 7.209 -13.904 1.00 90.38 169 SER A N 1
ATOM 1381 C CA . SER A 1 169 ? -9.039 8.365 -14.228 1.00 90.38 169 SER A CA 1
ATOM 1382 C C . SER A 1 169 ? -7.537 8.128 -13.998 1.00 90.38 169 SER A C 1
ATOM 1384 O O . SER A 1 169 ? -6.821 9.076 -13.683 1.00 90.38 169 SER A O 1
ATOM 1386 N N . VAL A 1 170 ? -7.069 6.884 -14.123 1.00 89.12 170 VAL A N 1
ATOM 1387 C CA . VAL A 1 170 ? -5.643 6.538 -14.045 1.00 89.12 170 VAL A CA 1
ATOM 1388 C C . VAL A 1 170 ? -5.010 6.597 -15.428 1.00 89.12 170 VAL A C 1
ATOM 1390 O O . VAL A 1 170 ? -5.606 6.123 -16.395 1.00 89.12 170 VAL A O 1
ATOM 1393 N N . ASP A 1 171 ? -3.802 7.153 -15.526 1.00 87.50 171 ASP A N 1
ATOM 1394 C CA . ASP A 1 171 ? -2.980 6.972 -16.724 1.00 87.50 171 ASP A CA 1
ATOM 1395 C C . ASP A 1 171 ? -2.369 5.567 -16.703 1.00 87.50 171 ASP A C 1
ATOM 1397 O O . ASP A 1 171 ? -1.481 5.273 -15.899 1.00 87.50 171 ASP A O 1
ATOM 1401 N N . LEU A 1 172 ? -2.911 4.695 -17.552 1.00 90.12 172 LEU A N 1
ATOM 1402 C CA . LEU A 1 172 ? -2.518 3.294 -17.697 1.00 90.12 172 LEU A CA 1
ATOM 1403 C C . LEU A 1 172 ? -1.697 3.045 -18.969 1.00 90.12 172 LEU A C 1
ATOM 1405 O O . LEU A 1 172 ? -1.532 1.895 -19.383 1.00 90.12 172 LEU A O 1
ATOM 1409 N N . LEU A 1 173 ? -1.218 4.101 -19.631 1.00 88.81 173 LEU A N 1
ATOM 1410 C CA . LEU A 1 173 ? -0.454 3.952 -20.859 1.00 88.81 173 LEU A CA 1
ATOM 1411 C C . LEU A 1 173 ? 0.815 3.115 -20.599 1.00 88.81 173 LEU A C 1
ATOM 1413 O O . LEU A 1 173 ? 1.575 3.366 -19.666 1.00 88.81 173 LEU A O 1
ATOM 1417 N N . GLU A 1 174 ? 1.026 2.097 -21.437 1.00 91.25 174 GLU A N 1
ATOM 1418 C CA . GLU A 1 174 ? 2.152 1.153 -21.348 1.00 91.25 174 GLU A CA 1
ATOM 1419 C C . GLU A 1 174 ? 2.269 0.384 -20.012 1.00 91.25 174 GLU A C 1
ATOM 1421 O O . GLU A 1 174 ? 3.337 -0.138 -19.705 1.00 91.25 174 GLU A O 1
ATOM 1426 N N . VAL A 1 175 ? 1.196 0.275 -19.219 1.00 92.19 175 VAL A N 1
ATOM 1427 C CA . VAL A 1 175 ? 1.193 -0.591 -18.027 1.00 92.19 175 VAL A CA 1
ATOM 1428 C C . VAL A 1 175 ? 1.168 -2.064 -18.432 1.00 92.19 175 VAL A C 1
ATOM 1430 O O . VAL A 1 175 ? 0.351 -2.472 -19.260 1.00 92.19 175 VAL A O 1
ATOM 1433 N N . ASP A 1 176 ? 2.026 -2.874 -17.811 1.00 93.56 176 ASP A N 1
ATOM 1434 C CA . ASP A 1 176 ? 1.994 -4.328 -17.959 1.00 93.56 176 ASP A CA 1
ATOM 1435 C C . ASP A 1 176 ? 1.000 -4.945 -16.965 1.00 93.56 176 ASP A C 1
ATOM 1437 O O . ASP A 1 176 ? 1.219 -4.917 -15.757 1.00 93.56 176 ASP A O 1
ATOM 1441 N N . PHE A 1 177 ? -0.089 -5.512 -17.484 1.00 95.31 177 PHE A N 1
ATOM 1442 C CA . PHE A 1 177 ? -1.097 -6.268 -16.728 1.00 95.31 177 PHE A CA 1
ATOM 1443 C C . PHE A 1 177 ? -1.048 -7.774 -17.034 1.00 95.31 177 PHE A C 1
ATOM 1445 O O . PHE A 1 177 ? -2.033 -8.489 -16.850 1.00 95.31 177 PHE A O 1
ATOM 1452 N N . SER A 1 178 ? 0.063 -8.285 -17.566 1.00 96.56 178 SER A N 1
A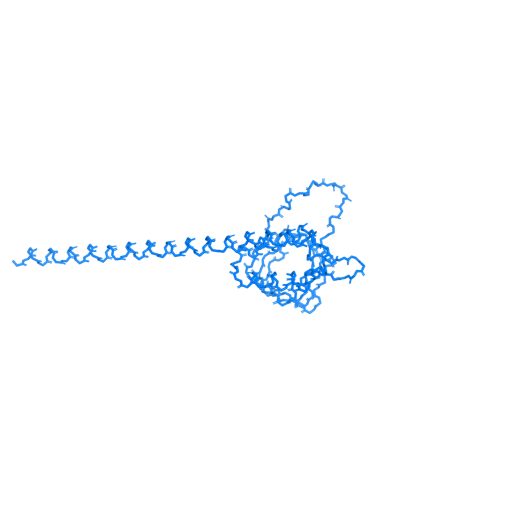TOM 1453 C CA . SER A 1 178 ? 0.169 -9.697 -17.934 1.00 96.56 178 SER A CA 1
ATOM 1454 C C . SER A 1 178 ? -0.110 -10.594 -16.727 1.00 96.56 178 SER A C 1
ATOM 1456 O O . SER A 1 178 ? 0.601 -10.537 -15.726 1.00 96.56 178 SER A O 1
ATOM 1458 N N . TYR A 1 179 ? -1.116 -11.464 -16.838 1.00 95.38 179 TYR A N 1
ATOM 1459 C CA . TYR A 1 179 ? -1.549 -12.376 -15.768 1.00 95.38 179 TYR A CA 1
ATOM 1460 C C . TYR A 1 179 ? -2.091 -11.690 -14.497 1.00 95.38 179 TYR A C 1
ATOM 1462 O O . TYR A 1 179 ? -2.030 -12.304 -13.433 1.00 95.38 179 TYR A O 1
ATOM 1470 N N . ALA A 1 180 ? -2.562 -10.443 -14.601 1.00 86.94 180 ALA A N 1
ATOM 1471 C CA . ALA A 1 180 ? -3.266 -9.737 -13.525 1.00 86.94 180 ALA A CA 1
ATOM 1472 C C . ALA A 1 180 ? -4.749 -10.142 -13.390 1.00 86.94 180 ALA A C 1
ATOM 1474 O O . ALA A 1 180 ? -5.290 -10.739 -14.354 1.00 86.94 180 ALA A O 1
#

Radius of gyration: 23.67 Å; Cα contacts (8 Å, |Δi|>4): 257; chains: 1; bounding box: 70×34×72 Å

Nearest PDB structures (foldseek):
  2j8k-assembly1_A  TM=8.329E-01  e=1.597E-02  Nostoc punctiforme
  5dqa-assembly3_C-2  TM=9.419E-01  e=4.382E-02  synthetic construct
  2j8i-assembly2_B  TM=5.666E-01  e=6.178E-03  Nostoc punctiforme
  5dns-assembly2_A  TM=7.156E-01  e=4.382E-02  synthetic construct
  2j8i-assembly1_A  TM=3.644E-01  e=1.054E-02  Nostoc punctiforme

Foldseek 3Di:
DVVVVVVVVVVVVVVVVVVVVVVVVVVVVVVVVLVVVLVVLLVVLLVVVVVLVPDPDLCQVVNQVSLQVSLVSHDLASVLVSVLSCQVVQQQFQDPPRRGGSHACAPAENELRELPDDDPPDPPPDPPDDPAQAGEQANYEHHLYENALEENHNYECDNYNCHNYHCHNYNCHNYHHHND

Secondary structure (DSSP, 8-state):
-HHHHHHHHHHHHHHHHHHHHHHHHHHHHHHHHHHHHHHHHHHHHHHHHHHHHT--S--HHHHHHHHHHHHTTS-HHHHHHHHHHHHHTTTTBPPTTT---SS--TT-B-TT-B--S---TT----TT------BB-TT-B-TT-B-TT-B-TT-B-TT-B-TT-B-TT-B-TT-B-TT-

Sequence (180 aa):
MTLTIQNTIDAKENRDKDLDIAQRERDQTADLAEEERQDNRLTEYLNDISTLMFSTQPLDPLLRAKTMSVLRQLDVKRKREVILFLYEAKLIQSDMNSGNPIISLQEVNLDNVDFSDLRPPYTQVIPNFYYETRIALRGVSLRNTSFQRRNLYRSDLAQTDCTHSNFSSVDLLEVDFSYA

Mean predicted aligned error: 7.53 Å